Protein AF-A0A314XIY5-F1 (afdb_monomer_lite)

Secondary structure (DSSP, 8-state):
-HHHHHHHHHHHHHHHHHHHHHHHHH-SSHIIIIIHHHHHTHHHHHHHHHHHHHS-HHHHHHHHHHHHHHHHHHHHHIIIIIHHHHHHHH-EE---S-----------PPP--GGGTTT-TTTEE----HHHHHHHHHHHHTTHHHHHHHHHHHS--HHHHHHHHHHHHHHHHHHHHHHHHHHHH-THHHHHHHHHHHHHHHHHHHHHHHHHHSSS-SB-TTS-B-HHHHHHHHHHH-SS-SSEEEHHHHHHHHHHTT--SSHHHHHHHHHHHHHHH-SS-SSEEEHHHHHHHHHHHHHHHHHHHHHHHHTTTTSSS---

Sequence (320 aa):
MVVYEFLLFHGESYLAAGGEQIFQILGPGVFGASAFHVLGALPESLLLLASGFFNSKDIAEEYVYTGVGLLAGTSILLLTILWGTCVIVSSQDFPNKLSSKASTDSNSSPPLSWKRLPASLTGCGITTDGETSSLARIMICSGAPFLIMQLANIFQSSSKERIAILIALCVSVCFLLLYFIYQIFHPWVQKRRLEFVKHGHLVSSILQHVQKHALGRVLTVKGAPNLYAIRRLFEEVDEDGDNYISLSEVKQLLHEIKFISTEDDKDKGTAEVMKQFDLDHDGKITKDEFINGFTKWIDEIKAVHKQNTHRSLENIYEVT

Structure (mmCIF, N/CA/C/O backbone):
data_AF-A0A314XIY5-F1
#
_entry.id   AF-A0A314XIY5-F1
#
loop_
_atom_site.group_PDB
_atom_site.id
_atom_site.type_symbol
_atom_site.label_atom_id
_atom_site.label_alt_id
_atom_site.label_comp_id
_atom_site.label_asym_id
_atom_site.label_entity_id
_atom_site.label_seq_id
_atom_site.pdbx_PDB_ins_code
_atom_site.Cartn_x
_atom_site.Cartn_y
_atom_site.Cartn_z
_atom_site.occupancy
_atom_site.B_iso_or_equiv
_atom_site.auth_seq_id
_atom_site.auth_comp_id
_atom_site.auth_asym_id
_atom_site.auth_atom_id
_atom_site.pdbx_PDB_model_num
ATOM 1 N N . MET A 1 1 ? 28.389 13.109 1.444 1.00 65.06 1 MET A N 1
ATOM 2 C CA . MET A 1 1 ? 27.543 11.933 1.159 1.00 65.06 1 MET A CA 1
ATOM 3 C C . MET A 1 1 ? 26.413 11.804 2.168 1.00 65.06 1 MET A C 1
ATOM 5 O O . MET A 1 1 ? 25.288 12.028 1.761 1.00 65.06 1 MET A O 1
ATOM 9 N N . VAL A 1 2 ? 26.679 11.627 3.468 1.00 82.38 2 VAL A N 1
ATOM 10 C CA . VAL A 1 2 ? 25.625 11.425 4.494 1.00 82.38 2 VAL A CA 1
ATOM 11 C C . VAL A 1 2 ? 24.525 12.502 4.502 1.00 82.38 2 VAL A C 1
ATOM 13 O O . VAL A 1 2 ? 23.346 12.177 4.510 1.00 82.38 2 VAL A O 1
ATOM 16 N N . VAL A 1 3 ? 24.879 13.792 4.422 1.00 85.00 3 VAL A N 1
ATOM 17 C CA . VAL A 1 3 ? 23.881 14.887 4.383 1.00 85.00 3 VAL A CA 1
ATOM 18 C C . VAL A 1 3 ? 23.018 14.838 3.116 1.00 85.00 3 VAL A C 1
ATOM 20 O O . VAL A 1 3 ? 21.829 15.130 3.160 1.00 85.00 3 VAL A O 1
ATOM 23 N N . TYR A 1 4 ? 23.610 14.455 1.986 1.00 78.75 4 TYR A N 1
ATOM 24 C CA . TYR A 1 4 ? 22.906 14.361 0.710 1.00 78.75 4 TYR A CA 1
ATOM 25 C C . TYR A 1 4 ? 21.935 13.173 0.700 1.00 78.75 4 TYR A C 1
ATOM 27 O O . TYR A 1 4 ? 20.775 13.340 0.339 1.00 78.75 4 TYR A O 1
ATOM 35 N N . GLU A 1 5 ? 22.371 12.011 1.192 1.00 78.12 5 GLU A N 1
ATOM 36 C CA . GLU A 1 5 ? 21.512 10.832 1.367 1.00 78.12 5 GLU A CA 1
ATOM 37 C C . GLU A 1 5 ? 20.373 11.099 2.357 1.00 78.12 5 GLU A C 1
ATOM 39 O O . GLU A 1 5 ? 19.230 10.732 2.096 1.00 78.12 5 GLU A O 1
ATOM 44 N N . PHE A 1 6 ? 20.651 11.809 3.454 1.00 83.44 6 PHE A N 1
ATOM 45 C CA . PHE A 1 6 ? 19.633 12.213 4.421 1.00 83.44 6 PHE A CA 1
ATOM 46 C C . PHE A 1 6 ? 18.560 13.117 3.796 1.00 83.44 6 PHE A C 1
ATOM 48 O O . PHE A 1 6 ? 17.366 12.912 4.029 1.00 83.44 6 PHE A O 1
ATOM 55 N N . LEU A 1 7 ? 18.965 14.102 2.987 1.00 84.25 7 LEU A N 1
ATOM 56 C CA . LEU A 1 7 ? 18.038 14.997 2.290 1.00 84.25 7 LEU A CA 1
ATOM 57 C C . LEU A 1 7 ? 17.220 14.261 1.226 1.00 84.25 7 LEU A C 1
ATOM 59 O O . LEU A 1 7 ? 16.017 14.496 1.133 1.00 84.25 7 LEU A O 1
ATOM 63 N N . LEU A 1 8 ? 17.839 13.352 0.466 1.00 79.62 8 LEU A N 1
ATOM 64 C CA . LEU A 1 8 ? 17.129 12.509 -0.500 1.00 79.62 8 LEU A CA 1
ATOM 65 C C . LEU A 1 8 ? 16.102 11.613 0.190 1.00 79.62 8 LEU A C 1
ATOM 67 O O . LEU A 1 8 ? 14.959 11.554 -0.249 1.00 79.62 8 LEU A O 1
ATOM 71 N N . PHE A 1 9 ? 16.469 10.986 1.308 1.00 80.94 9 PHE A N 1
ATOM 72 C CA . PHE A 1 9 ? 15.548 10.164 2.088 1.00 80.94 9 PHE A CA 1
ATOM 73 C C . PHE A 1 9 ? 14.329 10.962 2.575 1.00 80.94 9 PHE A C 1
ATOM 75 O O . PHE A 1 9 ? 13.194 10.495 2.476 1.00 80.94 9 PHE A O 1
ATOM 82 N N . HIS A 1 10 ? 14.541 12.192 3.053 1.00 79.81 10 HIS A N 1
ATOM 83 C CA . HIS A 1 10 ? 13.436 13.073 3.435 1.00 79.81 10 HIS A CA 1
ATOM 84 C C . HIS A 1 10 ? 12.598 13.499 2.228 1.00 79.81 10 HIS A C 1
ATOM 86 O O . HIS A 1 10 ? 11.374 13.520 2.326 1.00 79.81 10 HIS A O 1
ATOM 92 N N . GLY A 1 11 ? 13.232 13.798 1.092 1.00 81.31 11 GLY A N 1
ATOM 93 C CA . GLY A 1 11 ? 12.548 14.121 -0.159 1.00 81.31 11 GLY A CA 1
ATOM 94 C C . GLY A 1 11 ? 11.621 12.997 -0.622 1.00 81.31 11 GLY A C 1
ATOM 95 O O . GLY A 1 11 ? 10.442 13.244 -0.860 1.00 81.31 11 GLY A O 1
ATOM 96 N N . GLU A 1 12 ? 12.122 11.761 -0.655 1.00 77.00 12 GLU A N 1
ATOM 97 C CA . GLU A 1 12 ? 11.345 10.557 -0.977 1.00 77.00 12 GLU A CA 1
ATOM 98 C C . GLU A 1 12 ? 10.193 10.334 0.012 1.00 77.00 12 GLU A C 1
ATOM 100 O O . GLU A 1 12 ? 9.072 10.030 -0.389 1.00 77.00 12 GLU A O 1
ATOM 105 N N . SER A 1 13 ? 10.433 10.542 1.311 1.00 80.75 13 SER A N 1
ATOM 106 C CA . SER A 1 13 ? 9.394 10.437 2.343 1.00 80.75 13 SER A CA 1
ATOM 107 C C . SER A 1 13 ? 8.269 11.461 2.139 1.00 80.75 13 SER A C 1
ATOM 109 O O . SER A 1 13 ? 7.088 11.106 2.160 1.00 80.75 13 SER A O 1
ATOM 111 N N . TYR A 1 14 ? 8.614 12.724 1.863 1.00 82.31 14 TYR A N 1
ATOM 112 C CA . TYR A 1 14 ? 7.629 13.764 1.554 1.00 82.31 14 TYR A CA 1
ATOM 113 C C . TYR A 1 14 ? 6.889 13.494 0.246 1.00 82.31 14 TYR A C 1
ATOM 115 O O . TYR A 1 14 ? 5.686 13.736 0.167 1.00 82.31 14 TYR A O 1
ATOM 123 N N . LEU A 1 15 ? 7.580 12.971 -0.766 1.00 80.44 15 LEU A N 1
ATOM 124 C CA . LEU A 1 15 ? 6.976 12.597 -2.038 1.00 80.44 15 LEU A CA 1
ATOM 125 C C . LEU A 1 15 ? 5.982 11.445 -1.871 1.00 80.44 15 LEU A C 1
ATOM 127 O O . LEU A 1 15 ? 4.887 11.500 -2.428 1.00 80.44 15 LEU A O 1
ATOM 131 N N . ALA A 1 16 ? 6.330 10.438 -1.068 1.00 75.62 16 ALA A N 1
ATOM 132 C CA . ALA A 1 16 ? 5.450 9.324 -0.744 1.00 75.62 16 ALA A CA 1
ATOM 133 C C . ALA A 1 16 ? 4.211 9.795 0.033 1.00 75.62 16 ALA A C 1
ATOM 135 O O . ALA A 1 16 ? 3.088 9.497 -0.373 1.00 75.62 16 ALA A O 1
ATOM 136 N N . ALA A 1 17 ? 4.400 10.588 1.095 1.00 77.25 17 ALA A N 1
ATOM 137 C CA . ALA A 1 17 ? 3.304 11.114 1.909 1.00 77.25 17 ALA A CA 1
ATOM 138 C C . ALA A 1 17 ? 2.389 12.066 1.115 1.00 77.25 17 ALA A C 1
ATOM 140 O O . ALA A 1 17 ? 1.163 11.966 1.184 1.00 77.25 17 ALA A O 1
ATOM 141 N N . GLY A 1 18 ? 2.971 12.966 0.319 1.00 79.75 18 GLY A N 1
ATOM 142 C CA . GLY A 1 18 ? 2.221 13.868 -0.555 1.00 79.75 18 GLY A CA 1
ATOM 143 C C . GLY A 1 18 ? 1.491 13.116 -1.669 1.00 79.75 18 GLY A C 1
ATOM 144 O O . GLY A 1 18 ? 0.332 13.409 -1.955 1.00 79.75 18 GLY A O 1
ATOM 145 N N . GLY A 1 19 ? 2.131 12.101 -2.256 1.00 77.62 19 GLY A N 1
ATOM 146 C CA . GLY A 1 19 ? 1.516 11.217 -3.242 1.00 77.62 19 GLY A CA 1
ATOM 147 C C . GLY A 1 19 ? 0.290 10.496 -2.682 1.00 77.62 19 GLY A C 1
ATOM 148 O O . GLY A 1 19 ? -0.751 10.471 -3.330 1.00 77.62 19 GLY A O 1
ATOM 149 N N . GLU A 1 20 ? 0.374 9.979 -1.457 1.00 74.75 20 GLU A N 1
ATOM 150 C CA . GLU A 1 20 ? -0.752 9.340 -0.771 1.00 74.75 20 GLU A CA 1
ATOM 151 C C . GLU A 1 20 ? -1.921 10.313 -0.543 1.00 74.75 20 GLU A C 1
ATOM 153 O O . GLU A 1 20 ? -3.063 9.989 -0.872 1.00 74.75 20 GLU A O 1
ATOM 158 N N . GLN A 1 21 ? -1.642 11.531 -0.068 1.00 75.38 21 GLN A N 1
ATOM 159 C CA . GLN A 1 21 ? -2.667 12.560 0.142 1.00 75.38 21 GLN A CA 1
ATOM 160 C C . GLN A 1 21 ? -3.351 12.988 -1.161 1.00 75.38 21 GLN A C 1
ATOM 162 O O . GLN A 1 21 ? -4.578 13.065 -1.228 1.00 75.38 21 GLN A O 1
ATOM 167 N N . ILE A 1 22 ? -2.582 13.236 -2.226 1.00 80.19 22 ILE A N 1
ATOM 168 C CA . ILE A 1 22 ? -3.154 13.603 -3.529 1.00 80.19 22 ILE A CA 1
ATOM 169 C C . ILE A 1 22 ? -3.966 12.427 -4.085 1.00 80.19 22 ILE A C 1
ATOM 171 O O . ILE A 1 22 ? -5.036 12.636 -4.655 1.00 80.19 22 ILE A O 1
ATOM 175 N N . PHE A 1 23 ? -3.506 11.188 -3.895 1.00 76.62 23 PHE A N 1
ATOM 176 C CA . PHE A 1 23 ? -4.216 9.999 -4.358 1.00 76.62 23 PHE A CA 1
ATOM 177 C C . PHE A 1 23 ? -5.564 9.808 -3.652 1.00 76.62 23 PHE A C 1
ATOM 179 O O . PHE A 1 23 ? -6.542 9.431 -4.300 1.00 76.62 23 PHE A O 1
ATOM 186 N N . GLN A 1 24 ? -5.652 10.140 -2.360 1.00 71.94 24 GLN A N 1
ATOM 187 C CA . GLN A 1 24 ? -6.922 10.151 -1.628 1.00 71.94 24 GLN A CA 1
ATOM 188 C C . GLN A 1 24 ? -7.927 11.154 -2.205 1.00 71.94 24 GLN A C 1
ATOM 190 O O . GLN A 1 24 ? -9.105 10.824 -2.329 1.00 71.94 24 GLN A O 1
ATOM 195 N N . ILE A 1 25 ? -7.467 12.355 -2.568 1.00 74.25 25 ILE A N 1
ATOM 196 C CA . ILE A 1 25 ? -8.329 13.427 -3.091 1.00 74.25 25 ILE A CA 1
ATOM 197 C C . ILE A 1 25 ? -8.773 13.127 -4.527 1.00 74.25 25 ILE A C 1
ATOM 199 O O . ILE A 1 25 ? -9.929 13.340 -4.884 1.00 74.25 25 ILE A O 1
ATOM 203 N N . LEU A 1 26 ? -7.848 12.653 -5.364 1.00 73.81 26 LEU A N 1
ATOM 204 C CA . LEU A 1 26 ? -8.056 12.538 -6.808 1.00 73.81 26 LEU A CA 1
ATOM 205 C C . LEU A 1 26 ? -8.701 11.204 -7.222 1.00 73.81 26 LEU A C 1
ATOM 207 O O . LEU A 1 26 ? -9.314 11.121 -8.286 1.00 73.81 26 LEU A O 1
ATOM 211 N N . GLY A 1 27 ? -8.592 10.174 -6.379 1.00 68.94 27 GLY A N 1
ATOM 212 C CA . GLY A 1 27 ? -9.222 8.874 -6.587 1.00 68.94 27 GLY A CA 1
ATOM 213 C C . GLY A 1 27 ? -8.616 8.034 -7.727 1.00 68.94 27 GLY A C 1
ATOM 214 O O . GLY A 1 27 ? -7.590 8.390 -8.319 1.00 68.94 27 GLY A O 1
ATOM 215 N N . PRO A 1 28 ? -9.232 6.877 -8.047 1.00 68.06 28 PRO A N 1
ATOM 216 C CA . PRO A 1 28 ? -8.776 5.997 -9.115 1.00 68.06 28 PRO A CA 1
ATOM 217 C C . PRO A 1 28 ? -9.249 6.552 -10.469 1.00 68.06 28 PRO A C 1
ATOM 219 O O . PRO A 1 28 ? -10.442 6.765 -10.679 1.00 68.06 28 PRO A O 1
ATOM 222 N N . GLY A 1 29 ? -8.323 6.789 -11.399 1.00 67.56 29 GLY A N 1
ATOM 223 C CA . GLY A 1 29 ? -8.598 7.461 -12.674 1.00 67.56 29 GLY A CA 1
ATOM 224 C C . GLY A 1 29 ? -7.330 7.684 -13.500 1.00 67.56 29 GLY A C 1
ATOM 225 O O . GLY A 1 29 ? -6.280 7.133 -13.183 1.00 67.56 29 GLY A O 1
ATOM 226 N N . VAL A 1 30 ? -7.395 8.519 -14.544 1.00 64.75 30 VAL A N 1
ATOM 227 C CA . VAL A 1 30 ? -6.257 8.770 -15.463 1.00 64.75 30 VAL A CA 1
ATOM 228 C C . VAL A 1 30 ? -5.008 9.256 -14.711 1.00 64.75 30 VAL A C 1
ATOM 230 O O . VAL A 1 30 ? -3.897 8.793 -14.966 1.00 64.75 30 VAL A O 1
ATOM 233 N N . PHE A 1 31 ? -5.189 10.131 -13.718 1.00 64.75 31 PHE A N 1
ATOM 234 C CA . PHE A 1 31 ? -4.097 10.612 -12.871 1.00 64.75 31 PHE A CA 1
ATOM 235 C C . PHE A 1 31 ? -3.595 9.540 -11.890 1.00 64.75 31 PHE A C 1
ATOM 237 O O . PHE A 1 31 ? -2.387 9.377 -11.736 1.00 64.75 31 PHE A O 1
ATOM 244 N N . GLY A 1 32 ? -4.506 8.752 -11.306 1.00 63.44 32 GLY A N 1
ATOM 245 C CA . GLY A 1 32 ? -4.192 7.560 -10.508 1.00 63.44 32 GLY A CA 1
ATOM 246 C C . GLY A 1 32 ? -3.312 6.549 -11.255 1.00 63.44 32 GLY A C 1
ATOM 247 O O . GLY A 1 32 ? -2.398 5.962 -10.680 1.00 63.44 32 GLY A O 1
ATOM 248 N N . ALA A 1 33 ? -3.589 6.371 -12.550 1.00 62.06 33 ALA A N 1
ATOM 249 C CA . ALA A 1 33 ? -2.958 5.384 -13.418 1.00 62.06 33 ALA A CA 1
ATOM 250 C C . ALA A 1 33 ? -1.557 5.755 -13.876 1.00 62.06 33 ALA A C 1
ATOM 252 O O . ALA A 1 33 ? -0.683 4.896 -13.898 1.00 62.06 33 ALA A O 1
ATOM 253 N N . SER A 1 34 ? -1.331 7.010 -14.249 1.00 65.62 34 SER A N 1
ATOM 254 C CA . SER A 1 34 ? -0.075 7.392 -14.898 1.00 65.62 34 SER A CA 1
ATOM 255 C C . SER A 1 34 ? 0.714 8.412 -14.088 1.00 65.62 34 SER A C 1
ATOM 257 O O . SER A 1 34 ? 1.933 8.294 -13.988 1.00 65.62 34 SER A O 1
ATOM 259 N N . ALA A 1 35 ? 0.046 9.383 -13.459 1.00 71.62 35 ALA A N 1
ATOM 260 C CA . ALA A 1 35 ? 0.739 10.501 -12.827 1.00 71.62 35 ALA A CA 1
ATOM 261 C C . ALA A 1 35 ? 1.522 10.066 -11.583 1.00 71.62 35 ALA A C 1
ATOM 263 O O . ALA A 1 35 ? 2.669 10.464 -11.446 1.00 71.62 35 ALA A O 1
ATOM 264 N N . PHE A 1 36 ? 0.974 9.203 -10.721 1.00 71.88 36 PHE A N 1
ATOM 265 C CA . PHE A 1 36 ? 1.679 8.782 -9.498 1.00 71.88 36 PHE A CA 1
ATOM 266 C C . PHE A 1 36 ? 2.893 7.891 -9.760 1.00 71.88 36 PHE A C 1
ATOM 268 O O . PHE A 1 36 ? 3.893 7.998 -9.054 1.00 71.88 36 PHE A O 1
ATOM 275 N N . HIS A 1 37 ? 2.837 7.044 -10.790 1.00 71.12 37 HIS A N 1
ATOM 276 C CA . HIS A 1 37 ? 3.991 6.241 -11.194 1.00 71.12 37 HIS A CA 1
ATOM 277 C C . HIS A 1 37 ? 5.119 7.114 -11.751 1.00 71.12 37 HIS A C 1
ATOM 279 O O . HIS A 1 37 ? 6.280 6.897 -11.418 1.00 71.12 37 HIS A O 1
ATOM 285 N N . VAL A 1 38 ? 4.776 8.124 -12.555 1.00 75.06 38 VAL A N 1
ATOM 286 C CA . VAL A 1 38 ? 5.750 9.091 -13.078 1.00 75.06 38 VAL A CA 1
ATOM 287 C C . VAL A 1 38 ? 6.286 9.985 -11.963 1.00 75.06 38 VAL A C 1
ATOM 289 O O . VAL A 1 38 ? 7.482 10.242 -11.920 1.00 75.06 38 VAL A O 1
ATOM 292 N N . LEU A 1 39 ? 5.427 10.414 -11.036 1.00 74.06 39 LEU A N 1
ATOM 293 C CA . LEU A 1 39 ? 5.796 11.277 -9.919 1.00 74.06 39 LEU A CA 1
ATOM 294 C C . LEU A 1 39 ? 6.794 10.586 -8.984 1.00 74.06 39 LEU A C 1
ATOM 296 O O . LEU A 1 39 ? 7.764 11.217 -8.586 1.00 74.06 39 LEU A O 1
ATOM 300 N N . GLY A 1 40 ? 6.610 9.291 -8.703 1.00 71.75 40 GLY A N 1
ATOM 301 C CA . GLY A 1 40 ? 7.557 8.503 -7.908 1.00 71.75 40 GLY A CA 1
ATOM 302 C C . GLY A 1 40 ? 8.920 8.298 -8.580 1.00 71.75 40 GLY A C 1
ATOM 303 O O . GLY A 1 40 ? 9.921 8.189 -7.890 1.00 71.75 40 GLY A O 1
ATOM 304 N N . ALA A 1 41 ? 8.984 8.296 -9.915 1.00 75.44 41 ALA A N 1
ATOM 305 C CA . ALA A 1 41 ? 10.242 8.209 -10.671 1.00 75.44 41 ALA A CA 1
ATOM 306 C C . ALA A 1 41 ? 10.834 9.592 -11.025 1.00 75.44 41 ALA A C 1
ATOM 308 O O . ALA A 1 41 ? 11.881 9.700 -11.676 1.00 75.44 41 ALA A O 1
ATOM 309 N N . LEU A 1 42 ? 10.150 10.672 -10.642 1.00 79.00 42 LEU A N 1
ATOM 310 C CA . LEU A 1 42 ? 10.506 12.038 -11.013 1.00 79.00 42 LEU A CA 1
ATOM 311 C C . LEU A 1 42 ? 11.833 12.492 -10.385 1.00 79.00 42 LEU A C 1
ATOM 313 O O . LEU A 1 42 ? 12.639 13.057 -11.121 1.00 79.00 42 LEU A O 1
ATOM 317 N N . PRO A 1 43 ? 12.123 12.240 -9.094 1.00 74.94 43 PRO A N 1
ATOM 318 C CA . PRO A 1 43 ? 13.385 12.672 -8.489 1.00 74.94 43 PRO A CA 1
ATOM 319 C C . PRO A 1 43 ? 14.606 12.058 -9.176 1.00 74.94 43 PRO A C 1
ATOM 321 O O . PRO A 1 43 ? 15.542 12.775 -9.526 1.00 74.94 43 PRO A O 1
ATOM 324 N N . GLU A 1 44 ? 14.563 10.749 -9.440 1.00 74.62 44 GLU A N 1
ATOM 325 C CA . GLU A 1 44 ? 15.640 10.024 -10.121 1.00 74.62 44 GLU A CA 1
ATOM 326 C C . GLU A 1 44 ? 15.837 10.527 -11.559 1.00 74.62 44 GLU A C 1
ATOM 328 O O . GLU A 1 44 ? 16.961 10.810 -11.983 1.00 74.62 44 GLU A O 1
ATOM 333 N N . SER A 1 45 ? 14.742 10.699 -12.308 1.00 78.38 45 SER A N 1
ATOM 334 C CA . SER A 1 45 ? 14.802 11.192 -13.691 1.00 78.38 45 SER A CA 1
ATOM 335 C C . SER A 1 45 ? 15.253 12.653 -13.785 1.00 78.38 45 SER A C 1
ATOM 337 O O . SER A 1 45 ? 16.035 12.994 -14.674 1.00 78.38 45 SER A O 1
ATOM 339 N N . LEU A 1 46 ? 14.833 13.512 -12.851 1.00 78.19 46 LEU A N 1
ATOM 340 C CA . LEU A 1 46 ? 15.267 14.905 -12.768 1.00 78.19 46 LEU A CA 1
ATOM 341 C C . LEU A 1 46 ? 16.751 15.011 -12.409 1.00 78.19 46 LEU A C 1
ATOM 343 O O . LEU A 1 46 ? 17.450 15.838 -12.990 1.00 78.19 46 LEU A O 1
ATOM 347 N N . LEU A 1 47 ? 17.244 14.172 -11.494 1.00 76.12 47 LEU A N 1
ATOM 348 C CA . LEU A 1 47 ? 18.658 14.137 -11.124 1.00 76.12 47 LEU A CA 1
ATOM 349 C C . LEU A 1 47 ? 19.535 13.727 -12.314 1.00 76.12 47 LEU A C 1
ATOM 351 O O . LEU A 1 47 ? 20.555 14.365 -12.580 1.00 76.12 47 LEU A O 1
ATOM 355 N N . LEU A 1 48 ? 19.111 12.707 -13.067 1.00 76.94 48 LEU A N 1
ATOM 356 C CA . LEU A 1 48 ? 19.808 12.260 -14.274 1.00 76.94 48 LEU A CA 1
ATOM 357 C C . LEU A 1 48 ? 19.810 13.356 -15.351 1.00 76.94 48 LEU A C 1
ATOM 359 O O . LEU A 1 48 ? 20.847 13.630 -15.958 1.00 76.94 48 LEU A O 1
ATOM 363 N N . LEU A 1 49 ? 18.675 14.030 -15.549 1.00 80.69 49 LEU A N 1
ATOM 364 C CA . LEU A 1 49 ? 18.539 15.109 -16.527 1.00 80.69 49 LEU A CA 1
ATOM 365 C C . LEU A 1 49 ? 19.369 16.340 -16.135 1.00 80.69 49 LEU A C 1
ATOM 367 O O . LEU A 1 49 ? 20.113 16.864 -16.960 1.00 80.69 49 LEU A O 1
ATOM 371 N N . ALA A 1 50 ? 19.313 16.766 -14.873 1.00 78.31 50 ALA A N 1
ATOM 372 C CA . ALA A 1 50 ? 20.131 17.860 -14.359 1.00 78.31 50 ALA A CA 1
ATOM 373 C C . ALA A 1 50 ? 21.629 17.546 -14.494 1.00 78.31 50 ALA A C 1
ATOM 375 O O . ALA A 1 50 ? 22.395 18.397 -14.939 1.00 78.31 50 ALA A O 1
ATOM 376 N N . SER A 1 51 ? 22.048 16.313 -14.200 1.00 74.75 51 SER A N 1
ATOM 377 C CA . SER A 1 51 ? 23.443 15.914 -14.392 1.00 74.75 51 SER A CA 1
ATOM 378 C C . SER A 1 51 ? 23.866 15.986 -15.864 1.00 74.75 51 SER A C 1
ATOM 380 O O . SER A 1 51 ? 24.933 16.511 -16.168 1.00 74.75 51 SER A O 1
ATOM 382 N N . GLY A 1 52 ? 23.005 15.561 -16.795 1.00 76.56 52 GLY A N 1
ATOM 383 C CA . GLY A 1 52 ? 23.284 15.644 -18.231 1.00 76.56 52 GLY A CA 1
ATOM 384 C C . GLY A 1 52 ? 23.354 17.073 -18.788 1.00 76.56 52 GLY A C 1
ATOM 385 O O . GLY A 1 52 ? 24.135 17.327 -19.701 1.00 76.56 52 GLY A O 1
ATOM 386 N N . PHE A 1 53 ? 22.559 18.008 -18.253 1.00 79.31 53 PHE A N 1
ATOM 387 C CA . PHE A 1 53 ? 22.538 19.405 -18.711 1.00 79.31 53 PHE A CA 1
ATOM 388 C C . PHE A 1 53 ? 23.609 20.290 -18.060 1.00 79.31 53 PHE A C 1
ATOM 390 O O . PHE A 1 53 ? 24.081 21.227 -18.704 1.00 79.31 53 PHE A O 1
ATOM 397 N N . PHE A 1 54 ? 23.971 20.033 -16.799 1.00 76.31 54 PHE A N 1
ATOM 398 C CA . PHE A 1 54 ? 24.840 20.922 -16.018 1.00 76.31 54 PHE A CA 1
ATOM 399 C C . PHE A 1 54 ? 26.284 20.422 -15.849 1.00 76.31 54 PHE A C 1
ATOM 401 O O . PHE A 1 54 ? 27.129 21.215 -15.435 1.00 76.31 54 PHE A O 1
ATOM 408 N N . ASN A 1 55 ? 26.599 19.164 -16.186 1.00 78.81 55 ASN A N 1
ATOM 409 C CA . ASN A 1 55 ? 27.948 18.604 -16.033 1.00 78.81 55 ASN A CA 1
ATOM 410 C C . ASN A 1 55 ? 28.645 18.285 -17.367 1.00 78.81 55 ASN A C 1
ATOM 412 O O . ASN A 1 55 ? 28.042 18.256 -18.438 1.00 78.81 55 ASN A O 1
ATOM 416 N N . SER A 1 56 ? 29.958 18.042 -17.294 1.00 83.50 56 SER A N 1
ATOM 417 C CA . SER A 1 56 ? 30.757 17.566 -18.426 1.00 83.50 56 SER A CA 1
ATOM 418 C C . SER A 1 56 ? 30.379 16.135 -18.825 1.00 83.50 56 SER A C 1
ATOM 420 O O . SER A 1 56 ? 29.817 15.372 -18.037 1.00 83.50 56 SER A O 1
ATOM 422 N N . LYS A 1 57 ? 30.727 15.756 -20.062 1.00 81.94 57 LYS A N 1
ATOM 423 C CA . LYS A 1 57 ? 30.403 14.446 -20.646 1.00 81.94 57 LYS A CA 1
ATOM 424 C C . LYS A 1 57 ? 30.854 13.268 -19.771 1.00 81.94 57 LYS A C 1
ATOM 426 O O . LYS A 1 57 ? 30.091 12.323 -19.612 1.00 81.94 57 LYS A O 1
ATOM 431 N N . ASP A 1 58 ? 32.047 13.360 -19.186 1.00 82.31 58 ASP A N 1
ATOM 432 C CA . ASP A 1 58 ? 32.632 12.286 -18.373 1.00 82.31 58 ASP A CA 1
ATOM 433 C C . ASP A 1 58 ? 31.847 12.070 -17.070 1.00 82.31 58 ASP A C 1
ATOM 435 O O . ASP A 1 58 ? 31.568 10.940 -16.679 1.00 82.31 58 ASP A O 1
ATOM 439 N N . ILE A 1 59 ? 31.412 13.163 -16.435 1.00 78.69 59 ILE A N 1
ATOM 440 C CA . ILE A 1 59 ? 30.602 13.117 -15.215 1.00 78.69 59 ILE A CA 1
ATOM 441 C C . ILE A 1 59 ? 29.205 12.572 -15.543 1.00 78.69 59 ILE A C 1
ATOM 443 O O . ILE A 1 59 ? 28.686 11.715 -14.833 1.00 78.69 59 ILE A O 1
ATOM 447 N N . ALA A 1 60 ? 28.595 13.021 -16.643 1.00 78.50 60 ALA A N 1
ATOM 448 C CA . ALA A 1 60 ? 27.282 12.538 -17.067 1.00 78.50 60 ALA A CA 1
ATOM 449 C C . ALA A 1 60 ? 27.275 11.020 -17.342 1.00 78.50 60 ALA A C 1
ATOM 451 O O . ALA A 1 60 ? 26.311 10.342 -16.989 1.00 78.50 60 ALA A O 1
ATOM 452 N N . GLU A 1 61 ? 28.348 10.473 -17.921 1.00 80.56 61 GLU A N 1
ATOM 453 C CA . GLU A 1 61 ? 28.486 9.035 -18.178 1.00 80.56 61 GLU A CA 1
ATOM 454 C C . GLU A 1 61 ? 28.542 8.214 -16.877 1.00 80.56 61 GLU A C 1
ATOM 456 O O . GLU A 1 61 ? 27.854 7.196 -16.762 1.00 80.56 61 GLU A O 1
ATOM 461 N N . GLU A 1 62 ? 29.263 8.696 -15.859 1.00 83.06 62 GLU A N 1
ATOM 462 C CA . GLU A 1 62 ? 29.331 8.065 -14.533 1.00 83.06 62 GLU A CA 1
ATOM 463 C C . GLU A 1 62 ? 27.963 8.045 -13.824 1.00 83.06 62 GLU A C 1
ATOM 465 O O . GLU A 1 62 ? 27.556 7.019 -13.265 1.00 83.06 62 GLU A O 1
ATOM 470 N N . TYR A 1 63 ? 27.203 9.144 -13.898 1.00 80.31 63 TYR A N 1
ATOM 471 C CA . TYR A 1 63 ? 25.848 9.212 -13.335 1.00 80.31 63 TYR A CA 1
ATOM 472 C C . TYR A 1 63 ? 24.860 8.306 -14.071 1.00 80.31 63 TYR A C 1
ATOM 474 O O . TYR A 1 63 ? 24.034 7.661 -13.425 1.00 80.31 63 TYR A O 1
ATOM 482 N N . VAL A 1 64 ? 24.941 8.223 -15.402 1.00 82.19 64 VAL A N 1
ATOM 483 C CA . VAL A 1 64 ? 24.091 7.315 -16.188 1.00 82.19 64 VAL A CA 1
ATOM 484 C C . VAL A 1 64 ? 24.399 5.861 -15.837 1.00 82.19 64 VAL A C 1
ATOM 486 O O . VAL A 1 64 ? 23.473 5.092 -15.585 1.00 82.19 64 VAL A O 1
ATOM 489 N N . TYR A 1 65 ? 25.679 5.486 -15.759 1.00 83.62 65 TYR A N 1
ATOM 490 C CA . TYR A 1 65 ? 26.080 4.133 -15.372 1.00 83.62 65 TYR A CA 1
ATOM 491 C C . TYR A 1 65 ? 25.580 3.775 -13.966 1.00 83.62 65 TYR A C 1
ATOM 493 O O . TYR A 1 65 ? 24.985 2.715 -13.760 1.00 83.62 65 TYR A O 1
ATOM 501 N N . THR A 1 66 ? 25.749 4.694 -13.013 1.00 83.12 66 THR A N 1
ATOM 502 C CA . THR A 1 66 ? 25.275 4.526 -11.634 1.00 83.12 66 THR A CA 1
ATOM 503 C C . THR A 1 66 ? 23.750 4.419 -11.569 1.00 83.12 66 THR A C 1
ATOM 505 O O . THR A 1 66 ? 23.231 3.531 -10.895 1.00 83.12 66 THR A O 1
ATOM 508 N N . GLY A 1 67 ? 23.019 5.258 -12.310 1.00 79.31 67 GLY A N 1
ATOM 509 C CA . GLY A 1 67 ? 21.556 5.238 -12.356 1.00 79.31 67 GLY A CA 1
ATOM 510 C C . GLY A 1 67 ? 20.995 3.941 -12.942 1.00 79.31 67 GLY A C 1
ATOM 511 O O . GLY A 1 67 ? 20.099 3.333 -12.358 1.00 79.31 67 GLY A O 1
ATOM 512 N N . VAL A 1 68 ? 21.561 3.458 -14.054 1.00 82.75 68 VAL A N 1
ATOM 513 C CA . VAL A 1 68 ? 21.164 2.172 -14.653 1.00 82.75 68 VAL A CA 1
ATOM 514 C C . VAL A 1 68 ? 21.499 1.005 -13.720 1.00 82.75 68 VAL A C 1
ATOM 516 O O . VAL A 1 68 ? 20.679 0.099 -13.554 1.00 82.75 68 VAL A O 1
ATOM 519 N N . GLY A 1 69 ? 22.671 1.034 -13.075 1.00 83.56 69 GLY A N 1
ATOM 520 C CA . GLY A 1 69 ? 23.077 0.030 -12.092 1.00 83.56 69 GLY A CA 1
ATOM 521 C C . GLY A 1 69 ? 22.142 -0.027 -10.881 1.00 83.56 69 GLY A C 1
ATOM 522 O O . GLY A 1 69 ? 21.748 -1.116 -10.463 1.00 83.56 69 GLY A O 1
ATOM 523 N N . LEU A 1 70 ? 21.728 1.131 -10.361 1.00 83.25 70 LEU A N 1
ATOM 524 C CA . LEU A 1 70 ? 20.794 1.234 -9.241 1.00 83.25 70 LEU A CA 1
ATOM 525 C C . LEU A 1 70 ? 19.390 0.753 -9.632 1.00 83.25 70 LEU A C 1
ATOM 527 O O . LEU A 1 70 ? 18.803 -0.046 -8.906 1.00 83.25 70 LEU A O 1
ATOM 531 N N . LEU A 1 71 ? 18.878 1.141 -10.805 1.00 81.38 71 LEU A N 1
ATOM 532 C CA . LEU A 1 71 ? 17.576 0.684 -11.308 1.00 81.38 71 LEU A CA 1
ATOM 533 C C . LEU A 1 71 ? 17.531 -0.843 -11.491 1.00 81.38 71 LEU A C 1
ATOM 535 O O . LEU A 1 71 ? 16.573 -1.509 -11.077 1.00 81.38 71 LEU A O 1
ATOM 539 N N . ALA A 1 72 ? 18.582 -1.411 -12.090 1.00 85.38 72 ALA A N 1
ATOM 540 C CA . ALA A 1 72 ? 18.719 -2.854 -12.254 1.00 85.38 72 ALA A CA 1
ATOM 541 C C . ALA A 1 72 ? 18.838 -3.562 -10.895 1.00 85.38 72 ALA A C 1
ATOM 543 O O . ALA A 1 72 ? 18.142 -4.550 -10.652 1.00 85.38 72 ALA A O 1
ATOM 544 N N . GLY A 1 73 ? 19.660 -3.028 -9.987 1.00 86.50 73 GLY A N 1
ATOM 545 C CA . GLY A 1 73 ? 19.847 -3.554 -8.635 1.00 86.50 73 GLY A CA 1
ATOM 546 C C . GLY A 1 73 ? 18.549 -3.580 -7.828 1.00 86.50 73 GLY A C 1
ATOM 547 O O . GLY A 1 73 ? 18.195 -4.619 -7.269 1.00 86.50 73 GLY A O 1
ATOM 548 N N . THR A 1 74 ? 17.790 -2.483 -7.833 1.00 84.94 74 THR A N 1
ATOM 549 C CA . THR A 1 74 ? 16.485 -2.389 -7.162 1.00 84.94 74 THR A CA 1
ATOM 550 C C . THR A 1 74 ? 15.493 -3.395 -7.740 1.00 84.94 74 THR A C 1
ATOM 552 O O . THR A 1 74 ? 14.828 -4.101 -6.985 1.00 84.94 74 THR A O 1
ATOM 555 N N . SER A 1 75 ? 15.432 -3.540 -9.066 1.00 84.69 75 SER A N 1
ATOM 556 C CA . SER A 1 75 ? 14.544 -4.516 -9.716 1.00 84.69 75 SER A CA 1
ATOM 557 C C . SER A 1 75 ? 14.877 -5.956 -9.311 1.00 84.69 75 SER A C 1
ATOM 559 O O . SER A 1 75 ? 13.981 -6.736 -8.982 1.00 84.69 75 SER A O 1
ATOM 561 N N . ILE A 1 76 ? 16.168 -6.300 -9.268 1.00 88.50 76 ILE A N 1
ATOM 562 C CA . ILE A 1 76 ? 16.640 -7.618 -8.825 1.00 88.50 76 ILE A CA 1
ATOM 563 C C . ILE A 1 76 ? 16.304 -7.837 -7.346 1.00 88.50 76 ILE A C 1
ATOM 565 O O . ILE A 1 76 ? 15.803 -8.904 -6.991 1.00 88.50 76 ILE A O 1
ATOM 569 N N . LEU A 1 77 ? 16.523 -6.843 -6.481 1.00 90.19 77 LEU A N 1
ATOM 570 C CA . LEU A 1 77 ? 16.224 -6.927 -5.048 1.00 90.19 77 LEU A CA 1
ATOM 571 C C . LEU A 1 77 ? 14.725 -7.119 -4.790 1.00 90.19 77 LEU A C 1
ATOM 573 O O . LEU A 1 77 ? 14.344 -7.960 -3.972 1.00 90.19 77 LEU A O 1
ATOM 577 N N . LEU A 1 78 ? 13.873 -6.384 -5.508 1.00 87.25 78 LEU A N 1
ATOM 578 C CA . LEU A 1 78 ? 12.421 -6.519 -5.416 1.00 87.25 78 LEU A CA 1
ATOM 579 C C . LEU A 1 78 ? 11.959 -7.912 -5.867 1.00 87.25 78 LEU A C 1
ATOM 581 O O . LEU A 1 78 ? 11.130 -8.523 -5.195 1.00 87.25 78 LEU A O 1
ATOM 585 N N . LEU A 1 79 ? 12.516 -8.439 -6.962 1.00 85.00 79 LEU A N 1
ATOM 586 C CA . LEU A 1 79 ? 12.118 -9.737 -7.514 1.00 85.00 79 LEU A CA 1
ATOM 587 C C . LEU A 1 79 ? 12.658 -10.936 -6.718 1.00 85.00 79 LEU A C 1
ATOM 589 O O . LEU A 1 79 ? 12.046 -11.999 -6.714 1.00 85.00 79 LEU A O 1
ATOM 593 N N . THR A 1 80 ? 13.804 -10.787 -6.054 1.00 88.31 80 THR A N 1
ATOM 594 C CA . THR A 1 80 ? 14.452 -11.884 -5.319 1.00 88.31 80 THR A CA 1
ATOM 595 C C . THR A 1 80 ? 14.129 -11.837 -3.832 1.00 88.31 80 THR A C 1
ATOM 597 O O . THR A 1 80 ? 13.480 -12.743 -3.313 1.00 88.31 80 THR A O 1
ATOM 600 N N . ILE A 1 81 ? 14.548 -10.776 -3.138 1.00 88.25 81 ILE A N 1
ATOM 601 C CA . ILE A 1 81 ? 14.446 -10.669 -1.682 1.00 88.25 81 ILE A CA 1
ATOM 602 C C . ILE A 1 81 ? 13.022 -10.304 -1.277 1.00 88.25 81 ILE A C 1
ATOM 604 O O . ILE A 1 81 ? 12.417 -11.013 -0.473 1.00 88.25 81 ILE A O 1
ATOM 608 N N . LEU A 1 82 ? 12.460 -9.221 -1.822 1.00 86.81 82 LEU A N 1
ATOM 609 C CA . LEU A 1 82 ? 11.138 -8.764 -1.384 1.00 86.81 82 LEU A CA 1
ATOM 610 C C . LEU A 1 82 ? 10.055 -9.769 -1.792 1.00 86.81 82 LEU A C 1
ATOM 612 O O . LEU A 1 82 ? 9.323 -10.267 -0.944 1.00 86.81 82 LEU A O 1
ATOM 616 N N . TRP A 1 83 ? 10.001 -10.139 -3.070 1.00 85.31 83 TRP A N 1
ATOM 617 C CA . TRP A 1 83 ? 9.050 -11.143 -3.536 1.00 85.31 83 TRP A CA 1
ATOM 618 C C . TRP A 1 83 ? 9.273 -12.506 -2.863 1.00 85.31 83 TRP A C 1
ATOM 620 O O . TRP A 1 83 ? 8.310 -13.124 -2.413 1.00 85.31 83 TRP A O 1
ATOM 630 N N . GLY A 1 84 ? 10.525 -12.949 -2.697 1.00 84.12 84 GLY A N 1
ATOM 631 C CA . GLY A 1 84 ? 10.839 -14.211 -2.022 1.00 84.12 84 GLY A CA 1
ATOM 632 C C . GLY A 1 84 ? 10.400 -14.238 -0.554 1.00 84.12 84 GLY A C 1
ATOM 633 O O . GLY A 1 84 ? 9.810 -15.217 -0.103 1.00 84.12 84 GLY A O 1
ATOM 634 N N . THR A 1 85 ? 10.610 -13.148 0.190 1.00 82.62 85 THR A N 1
ATOM 635 C CA . THR A 1 85 ? 10.125 -13.026 1.577 1.00 82.62 85 THR A CA 1
ATOM 636 C C . THR A 1 85 ? 8.600 -12.994 1.644 1.00 82.62 85 THR A C 1
ATOM 638 O O . THR A 1 85 ? 8.031 -13.693 2.482 1.00 82.62 85 THR A O 1
ATOM 641 N N . CYS A 1 86 ? 7.925 -12.287 0.730 1.00 81.69 86 CYS A N 1
ATOM 642 C CA . CYS A 1 86 ? 6.466 -12.329 0.613 1.00 81.69 86 CYS A CA 1
ATOM 643 C C . CYS A 1 86 ? 5.952 -13.750 0.357 1.00 81.69 86 CYS A C 1
ATOM 645 O O . CYS A 1 86 ? 4.994 -14.168 0.998 1.00 81.69 86 CYS A O 1
ATOM 647 N N . VAL A 1 87 ? 6.600 -14.515 -0.525 1.00 80.75 87 VAL A N 1
ATOM 648 C CA . VAL A 1 87 ? 6.230 -15.909 -0.822 1.00 80.75 87 VAL A CA 1
ATOM 649 C C . VAL A 1 87 ? 6.398 -16.808 0.404 1.00 80.75 87 VAL A C 1
ATOM 651 O O . VAL A 1 87 ? 5.509 -17.599 0.711 1.00 80.75 87 VAL A O 1
ATOM 654 N N . ILE A 1 88 ? 7.502 -16.665 1.141 1.00 77.69 88 ILE A N 1
ATOM 655 C CA . ILE A 1 88 ? 7.759 -17.459 2.351 1.00 77.69 88 ILE A CA 1
ATOM 656 C C . ILE A 1 88 ? 6.722 -17.139 3.438 1.00 77.69 88 ILE A C 1
ATOM 658 O O . ILE A 1 88 ? 6.129 -18.055 4.006 1.00 77.69 88 ILE A O 1
ATOM 662 N N . VAL A 1 89 ? 6.470 -15.852 3.702 1.00 75.62 89 VAL A N 1
ATOM 663 C CA . VAL A 1 89 ? 5.520 -15.402 4.737 1.00 75.62 89 VAL A CA 1
ATOM 664 C C . VAL A 1 89 ? 4.072 -15.715 4.355 1.00 75.62 89 VAL A C 1
ATOM 666 O O . VAL A 1 89 ? 3.269 -16.032 5.227 1.00 75.62 89 VAL A O 1
ATOM 669 N N . SER A 1 90 ? 3.735 -15.654 3.065 1.00 71.06 90 SER A N 1
ATOM 670 C CA . SER A 1 90 ? 2.377 -15.891 2.565 1.00 71.06 90 SER A CA 1
ATOM 671 C C . SER A 1 90 ? 2.061 -17.367 2.306 1.00 71.06 90 SER A C 1
ATOM 673 O O . SER A 1 90 ? 0.931 -17.678 1.921 1.00 71.06 90 SER A O 1
ATOM 675 N N . SER A 1 91 ? 3.029 -18.273 2.460 1.00 71.69 91 SER A N 1
ATOM 676 C CA . SER A 1 91 ? 2.800 -19.701 2.246 1.00 71.69 91 SER A CA 1
ATOM 677 C C . SER A 1 91 ? 1.814 -20.252 3.282 1.00 71.69 91 SER A C 1
ATOM 679 O O . SER A 1 91 ? 1.991 -20.080 4.487 1.00 71.69 91 SER A O 1
ATOM 681 N N . GLN A 1 92 ? 0.745 -20.893 2.805 1.00 69.12 92 GLN A N 1
ATOM 682 C CA . GLN A 1 92 ? -0.237 -21.567 3.653 1.00 69.12 92 GLN A CA 1
ATOM 683 C C . GLN A 1 92 ? -0.122 -23.081 3.463 1.00 69.12 92 GLN A C 1
ATOM 685 O O . GLN A 1 92 ? 0.086 -23.566 2.345 1.00 69.12 92 GLN A O 1
ATOM 690 N N . ASP A 1 93 ? -0.251 -23.825 4.562 1.00 68.19 93 ASP A N 1
ATOM 691 C CA . ASP A 1 93 ? -0.282 -25.287 4.550 1.00 68.19 93 ASP A CA 1
ATOM 692 C C . ASP A 1 93 ? -1.656 -25.737 4.026 1.00 68.19 93 ASP A C 1
ATOM 694 O O . ASP A 1 93 ? -2.680 -25.463 4.657 1.00 68.19 93 ASP A O 1
ATOM 698 N N . PHE A 1 94 ? -1.713 -26.422 2.878 1.00 60.91 94 PHE A N 1
ATOM 699 C CA . PHE A 1 94 ? -2.978 -27.000 2.425 1.00 60.91 94 PHE A CA 1
ATOM 700 C C . PHE A 1 94 ? -3.280 -28.254 3.255 1.00 60.91 94 PHE A C 1
ATOM 702 O O . PHE A 1 94 ? -2.476 -29.192 3.249 1.00 60.91 94 PHE A O 1
ATOM 709 N N . PRO A 1 95 ? -4.427 -28.332 3.956 1.00 55.16 95 PRO A N 1
ATOM 710 C CA . PRO A 1 95 ? -4.795 -29.554 4.646 1.00 55.16 95 PRO A CA 1
ATOM 711 C C . PRO A 1 95 ? -5.019 -30.650 3.605 1.00 55.16 95 PRO A C 1
ATOM 713 O O . PRO A 1 95 ? -5.939 -30.587 2.785 1.00 55.16 95 PRO A O 1
ATOM 716 N N . ASN A 1 96 ? -4.156 -31.666 3.638 1.00 45.84 96 ASN A N 1
ATOM 717 C CA . ASN A 1 96 ? -4.340 -32.882 2.864 1.00 45.84 96 ASN A CA 1
ATOM 718 C C . ASN A 1 96 ? -5.741 -33.428 3.166 1.00 45.84 96 ASN A C 1
ATOM 720 O O . ASN A 1 96 ? -6.087 -33.673 4.324 1.00 45.84 96 ASN A O 1
ATOM 724 N N . LYS A 1 97 ? -6.553 -33.614 2.121 1.00 44.09 97 LYS A N 1
ATOM 725 C CA . LYS A 1 97 ? -7.904 -34.194 2.169 1.00 44.09 97 LYS A CA 1
ATOM 726 C C . LYS A 1 97 ? -7.842 -35.693 2.522 1.00 44.09 97 LYS A C 1
ATOM 728 O O . LYS A 1 97 ? -8.285 -36.536 1.756 1.00 44.09 97 LYS A O 1
ATOM 733 N N . LEU A 1 98 ? -7.257 -36.046 3.667 1.00 46.09 98 LEU A N 1
ATOM 734 C CA . LEU A 1 98 ? -7.341 -37.378 4.264 1.00 46.09 98 LEU A CA 1
ATOM 735 C C . LEU A 1 98 ? -6.991 -37.362 5.762 1.00 46.09 98 LEU A C 1
ATOM 737 O O . LEU A 1 98 ? -6.083 -38.050 6.216 1.00 46.09 98 LEU A O 1
ATOM 741 N N . SER A 1 99 ? -7.717 -36.579 6.553 1.00 35.56 99 SER A N 1
ATOM 742 C CA . SER A 1 99 ? -8.100 -36.983 7.913 1.00 35.56 99 SER A CA 1
ATOM 743 C C . SER A 1 99 ? -9.135 -36.017 8.460 1.00 35.56 99 SER A C 1
ATOM 745 O O . SER A 1 99 ? -8.835 -34.924 8.926 1.00 35.56 99 SER A O 1
ATOM 747 N N . SER A 1 100 ? -10.386 -36.453 8.411 1.00 40.12 100 SER A N 1
ATOM 748 C CA . SER A 1 100 ? -11.427 -35.962 9.296 1.00 40.12 100 SER A CA 1
ATOM 749 C C . SER A 1 100 ? -11.077 -36.346 10.738 1.00 40.12 100 SER A C 1
ATOM 751 O O . SER A 1 100 ? -11.199 -37.519 11.096 1.00 40.12 100 SER A O 1
ATOM 753 N N . LYS A 1 101 ? -10.673 -35.378 11.562 1.00 36.91 101 LYS A N 1
ATOM 754 C CA . LYS A 1 101 ? -11.098 -35.255 12.966 1.00 36.91 101 LYS A CA 1
ATOM 755 C C . LYS A 1 101 ? -10.605 -33.936 13.556 1.00 36.91 101 LYS A C 1
ATOM 757 O O . LYS A 1 101 ? -9.513 -33.471 13.263 1.00 36.91 101 LYS A O 1
ATOM 762 N N . ALA A 1 102 ? -11.504 -33.342 14.323 1.00 36.44 102 ALA A N 1
ATOM 763 C CA . ALA A 1 102 ? -11.504 -31.975 14.797 1.00 36.44 102 ALA A CA 1
ATOM 764 C C . ALA A 1 102 ? -10.411 -31.647 15.822 1.00 36.44 102 ALA A C 1
ATOM 766 O O . ALA A 1 102 ? -10.103 -32.469 16.681 1.00 36.44 102 ALA A O 1
ATOM 767 N N . SER A 1 103 ? -9.981 -30.387 15.805 1.00 30.75 103 SER A N 1
ATOM 768 C CA . SER A 1 103 ? -9.821 -29.565 17.007 1.00 30.75 103 SER A CA 1
ATOM 769 C C . SER A 1 103 ? -9.816 -28.092 16.600 1.00 30.75 103 SER A C 1
ATOM 771 O O . SER A 1 103 ? -8.915 -27.621 15.910 1.00 30.75 103 SER A O 1
ATOM 773 N N . THR A 1 104 ? -10.881 -27.406 17.004 1.00 38.81 104 THR A N 1
ATOM 774 C CA . THR A 1 104 ? -10.998 -25.954 17.104 1.00 38.81 104 THR A CA 1
ATOM 775 C C . THR A 1 104 ? -9.891 -25.438 18.017 1.00 38.81 104 THR A C 1
ATOM 777 O O . THR A 1 104 ? -9.926 -25.726 19.203 1.00 38.81 104 THR A O 1
ATOM 780 N N . ASP A 1 105 ? -8.928 -24.712 17.458 1.00 28.08 105 ASP A N 1
ATOM 781 C CA . ASP A 1 105 ? -8.041 -23.794 18.182 1.00 28.08 105 ASP A CA 1
ATOM 782 C C . ASP A 1 105 ? -7.587 -22.715 17.189 1.00 28.08 105 ASP A C 1
ATOM 784 O O . ASP A 1 105 ? -6.490 -22.721 16.632 1.00 28.08 105 ASP A O 1
ATOM 788 N N . SER A 1 106 ? -8.496 -21.786 16.903 1.00 35.31 106 SER A N 1
ATOM 789 C CA . SER A 1 106 ? -8.209 -20.558 16.168 1.00 35.31 106 SER A CA 1
ATOM 790 C C . SER A 1 106 ? -7.586 -19.544 17.124 1.00 35.31 106 SER A C 1
ATOM 792 O O . SER A 1 106 ? -8.259 -18.617 17.553 1.00 35.31 106 SER A O 1
ATOM 794 N N . ASN A 1 107 ? -6.332 -19.761 17.520 1.00 37.53 107 ASN A N 1
ATOM 795 C CA . ASN A 1 107 ? -5.488 -18.747 18.157 1.00 37.53 107 ASN A CA 1
ATOM 796 C C . ASN A 1 107 ? -4.024 -19.196 18.138 1.00 37.53 107 ASN A C 1
ATOM 798 O O . ASN A 1 107 ? -3.489 -19.716 19.112 1.00 37.53 107 ASN A O 1
ATOM 802 N N . SER A 1 108 ? -3.367 -19.018 16.997 1.00 33.44 108 SER A N 1
ATOM 803 C CA . SER A 1 108 ? -1.948 -18.652 16.921 1.00 33.44 108 SER A CA 1
ATOM 804 C C . SER A 1 108 ? -1.532 -18.566 15.458 1.00 33.44 108 SER A C 1
ATOM 806 O O . SER A 1 108 ? -1.532 -19.554 14.729 1.00 33.44 108 SER A O 1
ATOM 808 N N . SER A 1 109 ? -1.124 -17.379 15.021 1.00 39.38 109 SER A N 1
ATOM 809 C CA . SER A 1 109 ? -0.188 -17.265 13.905 1.00 39.38 109 SER A CA 1
ATOM 810 C C . SER A 1 109 ? 1.034 -18.121 14.263 1.00 39.38 109 SER A C 1
ATOM 812 O O . SER A 1 109 ? 1.657 -17.840 15.294 1.00 39.38 109 SER A O 1
ATOM 814 N N . PRO A 1 110 ? 1.396 -19.179 13.513 1.00 46.53 110 PRO A N 1
ATOM 815 C CA . PRO A 1 110 ? 2.564 -19.947 13.887 1.00 46.53 110 PRO A CA 1
ATOM 816 C C . PRO A 1 110 ? 3.794 -19.068 13.622 1.00 46.53 110 PRO A C 1
ATOM 818 O O . PRO A 1 110 ? 3.900 -18.453 12.556 1.00 46.53 110 PRO A O 1
ATOM 821 N N . PRO A 1 111 ? 4.718 -18.955 14.588 1.00 42.31 111 PRO A N 1
ATOM 822 C CA . PRO A 1 111 ? 5.895 -18.116 14.448 1.00 42.31 111 PRO A CA 1
ATOM 823 C C . PRO A 1 111 ? 6.735 -18.600 13.268 1.00 42.31 111 PRO A C 1
ATOM 825 O O . PRO A 1 111 ? 6.803 -19.80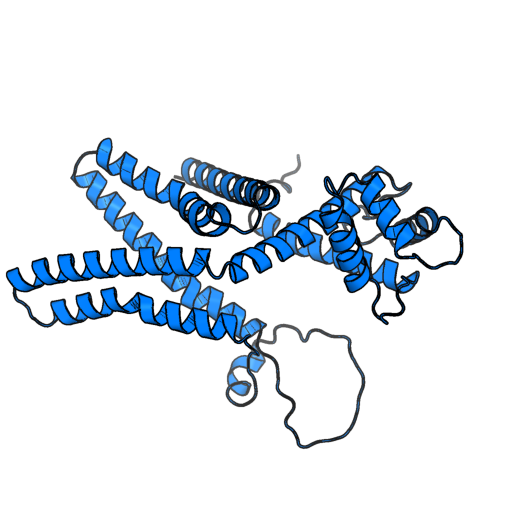2 12.997 1.00 42.31 111 PRO A O 1
ATOM 828 N N . LEU A 1 112 ? 7.385 -17.644 12.599 1.00 48.16 112 LEU A N 1
ATOM 829 C CA . LEU A 1 112 ? 8.330 -17.805 11.494 1.00 48.16 112 LEU A CA 1
ATOM 830 C C . LEU A 1 112 ? 9.418 -18.839 11.849 1.00 48.16 112 LEU A C 1
ATOM 832 O O . LEU A 1 112 ? 10.513 -18.507 12.298 1.00 48.16 112 LEU A O 1
ATOM 836 N N . SER A 1 113 ? 9.106 -20.122 11.693 1.00 43.78 113 SER A N 1
ATOM 837 C CA . SER A 1 113 ? 10.003 -21.222 12.016 1.00 43.78 113 SER A CA 1
ATOM 838 C C . SER A 1 113 ? 10.842 -21.521 10.787 1.00 43.78 113 SER A C 1
ATOM 840 O O . SER A 1 113 ? 10.421 -22.232 9.875 1.00 43.78 113 SER A O 1
ATOM 842 N N . TRP A 1 114 ? 12.073 -21.010 10.785 1.00 50.91 114 TRP A N 1
ATOM 843 C CA . TRP A 1 114 ? 13.086 -21.262 9.752 1.00 50.91 114 TRP A CA 1
ATOM 844 C C . TRP A 1 114 ? 13.417 -22.761 9.580 1.00 50.91 114 TRP A C 1
ATOM 846 O O . TRP A 1 114 ? 14.097 -23.146 8.636 1.00 50.91 114 TRP A O 1
ATOM 856 N N . LYS A 1 115 ? 12.891 -23.636 10.451 1.00 49.00 115 LYS A N 1
ATOM 857 C CA . LYS A 1 115 ? 12.974 -25.098 10.327 1.00 49.00 115 LYS A CA 1
ATOM 858 C C . LYS A 1 115 ? 11.974 -25.700 9.324 1.00 49.00 115 LYS A C 1
ATOM 860 O O . LYS A 1 115 ? 12.100 -26.880 9.015 1.00 49.00 115 LYS A O 1
ATOM 865 N N . ARG A 1 116 ? 11.001 -24.934 8.806 1.00 50.75 116 ARG A N 1
ATOM 866 C CA . ARG A 1 116 ? 10.014 -25.406 7.807 1.00 50.75 116 ARG A CA 1
ATOM 867 C C . ARG A 1 116 ? 10.499 -25.342 6.350 1.00 50.75 116 ARG A C 1
ATOM 869 O O . ARG A 1 116 ? 9.894 -25.980 5.495 1.00 50.75 116 ARG A O 1
ATOM 876 N N . LEU A 1 117 ? 11.599 -24.637 6.069 1.00 55.28 117 LEU A N 1
ATOM 877 C CA . LEU A 1 117 ? 12.092 -24.385 4.704 1.00 55.28 117 LEU A CA 1
ATOM 878 C C . LEU A 1 117 ? 12.359 -25.655 3.860 1.00 55.28 117 LEU A C 1
ATOM 880 O O . LEU A 1 117 ? 11.946 -25.666 2.704 1.00 55.28 117 LEU A O 1
ATOM 884 N N . PRO A 1 118 ? 12.973 -26.742 4.378 1.00 52.69 118 PRO A N 1
ATOM 885 C CA . PRO A 1 118 ? 13.234 -27.926 3.552 1.00 52.69 118 PRO A CA 1
ATOM 886 C C . PRO A 1 118 ? 12.073 -28.940 3.492 1.00 52.69 118 PRO A C 1
ATOM 888 O O . PRO A 1 118 ? 12.079 -29.798 2.615 1.00 52.69 118 PRO A O 1
ATOM 891 N N . ALA A 1 119 ? 11.070 -28.859 4.379 1.00 49.94 119 ALA A N 1
ATOM 892 C CA . ALA A 1 119 ? 9.954 -29.822 4.449 1.00 49.94 119 ALA A CA 1
ATOM 893 C C . ALA A 1 119 ? 8.664 -29.352 3.736 1.00 49.94 119 ALA A C 1
ATOM 895 O O . ALA A 1 119 ? 7.722 -30.123 3.583 1.00 49.94 119 ALA A O 1
ATOM 896 N N . SER A 1 120 ? 8.624 -28.091 3.294 1.00 51.25 120 SER A N 1
ATOM 897 C CA . SER A 1 120 ? 7.441 -27.391 2.760 1.00 51.25 120 SER A CA 1
ATOM 898 C C . SER A 1 120 ? 7.256 -27.515 1.231 1.00 51.25 120 SER A C 1
ATOM 900 O O . SER A 1 120 ? 6.191 -27.201 0.700 1.00 51.25 120 SER A O 1
ATOM 902 N N . LEU A 1 121 ? 8.250 -28.053 0.512 1.00 53.22 121 LEU A N 1
ATOM 903 C CA . LEU A 1 121 ? 8.317 -28.035 -0.960 1.00 53.22 121 LEU A CA 1
ATOM 904 C C . LEU A 1 121 ? 7.204 -28.808 -1.697 1.00 53.22 121 LEU A C 1
ATOM 906 O O . LEU A 1 121 ? 7.094 -28.671 -2.910 1.00 53.22 121 LEU A O 1
ATOM 910 N N . THR A 1 122 ? 6.394 -29.631 -1.019 1.00 56.56 122 THR A N 1
ATOM 911 C CA . THR A 1 122 ? 5.367 -30.472 -1.683 1.00 56.56 122 THR A CA 1
ATOM 912 C C . THR A 1 122 ? 3.948 -30.319 -1.112 1.00 56.56 122 THR A C 1
ATOM 914 O O . THR A 1 122 ? 3.063 -31.079 -1.491 1.00 56.56 122 THR A O 1
ATOM 917 N N . GLY A 1 123 ? 3.701 -29.353 -0.215 1.00 56.78 123 GLY A N 1
ATOM 918 C CA . GLY A 1 123 ? 2.395 -29.213 0.459 1.00 56.78 123 GLY A CA 1
ATOM 919 C C . GLY A 1 123 ? 1.941 -27.788 0.790 1.00 56.78 123 GLY A C 1
ATOM 920 O O . GLY A 1 123 ? 0.795 -27.599 1.199 1.00 56.78 123 GLY A O 1
ATOM 921 N N . CYS A 1 124 ? 2.800 -26.786 0.595 1.00 61.38 124 CYS A N 1
ATOM 922 C CA . CYS A 1 124 ? 2.440 -25.382 0.770 1.00 61.38 124 CYS A CA 1
ATOM 923 C C . CYS A 1 124 ? 2.153 -24.729 -0.580 1.00 61.38 124 CYS A C 1
ATOM 925 O O . CYS A 1 124 ? 2.819 -25.012 -1.577 1.00 61.38 124 CYS A O 1
ATOM 927 N N . GLY A 1 125 ? 1.210 -23.794 -0.607 1.00 69.25 125 GLY A N 1
ATOM 928 C CA . GLY A 1 125 ? 1.072 -22.901 -1.748 1.00 69.25 125 GLY A CA 1
ATOM 929 C C . GLY A 1 125 ? 0.404 -21.592 -1.374 1.00 69.25 125 GLY A C 1
ATOM 930 O O . GLY A 1 125 ? 0.070 -21.342 -0.217 1.00 69.25 125 GLY A O 1
ATOM 931 N N . ILE A 1 126 ? 0.282 -20.728 -2.373 1.00 71.62 126 ILE A N 1
ATOM 932 C CA . ILE A 1 126 ? -0.227 -19.372 -2.212 1.00 71.62 126 ILE A CA 1
ATOM 933 C C . ILE A 1 126 ? -1.478 -19.261 -3.065 1.00 71.62 126 ILE A C 1
ATOM 935 O O . ILE A 1 126 ? -1.448 -19.501 -4.274 1.00 71.62 126 ILE A O 1
ATOM 939 N N . THR A 1 127 ? -2.588 -18.894 -2.436 1.00 75.06 127 THR A N 1
ATOM 940 C CA . THR A 1 127 ? -3.801 -18.526 -3.157 1.00 75.06 127 THR A CA 1
ATOM 941 C C . THR A 1 127 ? -3.576 -17.153 -3.776 1.00 75.06 127 THR A C 1
ATOM 943 O O . THR A 1 127 ? -3.505 -16.153 -3.065 1.00 75.06 127 THR A O 1
ATOM 946 N N . THR A 1 128 ? -3.421 -17.108 -5.095 1.00 75.12 128 THR A N 1
ATOM 947 C CA . THR A 1 128 ? -3.352 -15.849 -5.843 1.00 75.12 128 THR A CA 1
ATOM 948 C C . THR A 1 128 ? -4.703 -15.570 -6.477 1.00 75.12 128 THR A C 1
ATOM 950 O O . THR A 1 128 ? -5.401 -16.484 -6.918 1.00 75.12 128 THR A O 1
ATOM 953 N N . ASP A 1 129 ? -5.098 -14.305 -6.501 1.00 81.81 129 ASP A N 1
ATOM 954 C CA . ASP A 1 129 ? -6.270 -13.875 -7.247 1.00 81.81 129 ASP A CA 1
ATOM 955 C C . ASP A 1 129 ? -5.993 -13.892 -8.763 1.0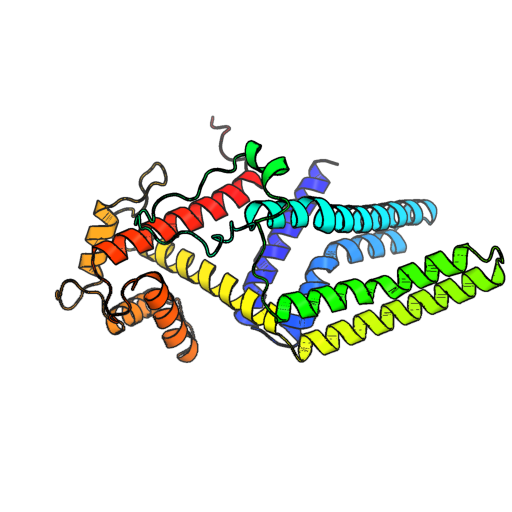0 81.81 129 ASP A C 1
ATOM 957 O O . ASP A 1 129 ? -4.852 -13.754 -9.220 1.00 81.81 129 ASP A O 1
ATOM 961 N N . GLY A 1 130 ? -7.049 -14.077 -9.561 1.00 80.19 130 GLY A N 1
ATOM 962 C CA . GLY A 1 130 ? -6.933 -14.179 -11.022 1.00 80.19 130 GLY A CA 1
ATOM 963 C C . GLY A 1 130 ? -6.373 -12.916 -11.688 1.00 80.19 130 GLY A C 1
ATOM 964 O O . GLY A 1 130 ? -5.680 -13.006 -12.706 1.00 80.19 130 GLY A O 1
ATOM 965 N N . GLU A 1 131 ? -6.605 -11.751 -11.083 1.00 81.69 131 GLU A N 1
ATOM 966 C CA . GLU A 1 131 ? -6.098 -10.461 -11.558 1.00 81.69 131 GLU A CA 1
ATOM 967 C C . GLU A 1 131 ? -4.578 -10.356 -11.352 1.00 81.69 131 GLU A C 1
ATOM 969 O O . GLU A 1 131 ? -3.843 -10.053 -12.296 1.00 81.69 131 GLU A O 1
ATOM 974 N N . THR A 1 132 ? -4.075 -10.718 -10.165 1.00 81.88 132 THR A N 1
ATOM 975 C CA . THR A 1 132 ? -2.632 -10.803 -9.877 1.00 81.88 132 THR A CA 1
ATOM 976 C C . THR A 1 132 ? -1.927 -11.780 -10.820 1.00 81.88 132 THR A C 1
ATOM 978 O O . THR A 1 132 ? -0.845 -11.479 -11.329 1.00 81.88 132 THR A O 1
ATOM 981 N N . SER A 1 133 ? -2.543 -12.929 -11.120 1.00 81.06 133 SER A N 1
ATOM 982 C CA . SER A 1 133 ? -1.984 -13.892 -12.080 1.00 81.06 133 SER A CA 1
ATOM 983 C C . SER A 1 133 ? -1.876 -13.308 -13.494 1.00 81.06 133 SER A C 1
ATOM 985 O O . SER A 1 133 ? -0.866 -13.495 -14.178 1.00 81.06 133 SER A O 1
ATOM 987 N N . SER A 1 134 ? -2.889 -12.557 -13.928 1.00 82.94 134 SER A N 1
ATOM 988 C CA . SER A 1 134 ? -2.889 -11.892 -15.234 1.00 82.94 134 SER A CA 1
ATOM 989 C C . SER A 1 134 ? -1.809 -10.809 -15.314 1.00 82.94 134 SER A C 1
ATOM 991 O O . SER A 1 134 ? -1.076 -10.743 -16.302 1.00 82.94 134 SER A O 1
ATOM 993 N N . LEU A 1 135 ? -1.624 -10.028 -14.246 1.00 82.88 135 LEU A N 1
ATOM 994 C CA . LEU A 1 135 ? -0.572 -9.014 -14.167 1.00 82.88 135 LEU A CA 1
ATOM 995 C C . LEU A 1 135 ? 0.836 -9.627 -14.190 1.00 82.88 135 LEU A C 1
ATOM 997 O O . LEU A 1 135 ? 1.720 -9.107 -14.872 1.00 82.88 135 LEU A O 1
ATOM 1001 N N . ALA A 1 136 ? 1.041 -10.764 -13.520 1.00 83.88 136 ALA A N 1
ATOM 1002 C CA . A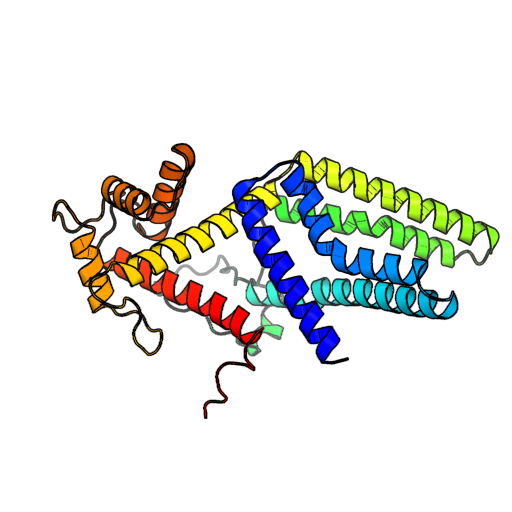LA A 1 136 ? 2.314 -11.481 -13.559 1.00 83.88 136 ALA A CA 1
ATOM 1003 C C . ALA A 1 136 ? 2.688 -11.915 -14.989 1.00 83.88 136 ALA A C 1
ATOM 1005 O O . ALA A 1 136 ? 3.848 -11.818 -15.385 1.00 83.88 136 ALA A O 1
ATOM 1006 N N . ARG A 1 137 ? 1.707 -12.326 -15.807 1.00 86.44 137 ARG A N 1
ATOM 1007 C CA . ARG A 1 137 ? 1.940 -12.642 -17.229 1.00 86.44 137 ARG A CA 1
ATOM 1008 C C . ARG A 1 137 ? 2.346 -11.405 -18.026 1.00 86.44 137 ARG A C 1
ATOM 1010 O O . ARG A 1 137 ? 3.279 -11.483 -18.819 1.00 86.44 137 ARG A O 1
ATOM 1017 N N . ILE A 1 138 ? 1.694 -10.265 -17.789 1.00 85.12 138 ILE A N 1
ATOM 1018 C CA . ILE A 1 138 ? 2.048 -8.985 -18.426 1.00 85.12 138 ILE A CA 1
ATOM 1019 C C . ILE A 1 138 ? 3.483 -8.575 -18.053 1.00 85.12 138 ILE A C 1
ATOM 1021 O O . ILE A 1 138 ? 4.240 -8.149 -18.924 1.00 85.12 138 ILE A O 1
ATOM 1025 N N . MET A 1 139 ? 3.886 -8.775 -16.794 1.00 84.06 139 MET A N 1
ATOM 1026 C CA . MET A 1 139 ? 5.252 -8.514 -16.324 1.00 84.06 139 MET A CA 1
ATOM 1027 C C . MET A 1 139 ? 6.298 -9.417 -16.998 1.00 84.06 139 MET A C 1
ATOM 1029 O O . MET A 1 139 ? 7.401 -8.971 -17.287 1.00 84.06 139 MET A O 1
ATOM 1033 N N . ILE A 1 140 ? 5.974 -10.680 -17.292 1.00 86.19 140 ILE A N 1
ATOM 1034 C CA . ILE A 1 140 ? 6.875 -11.557 -18.060 1.00 86.19 140 ILE A CA 1
ATOM 1035 C C . ILE A 1 140 ? 6.981 -11.068 -19.512 1.00 86.19 140 ILE A C 1
ATOM 1037 O O . ILE A 1 140 ? 8.077 -11.019 -20.074 1.00 86.19 140 ILE A O 1
ATOM 1041 N N . CYS A 1 141 ? 5.862 -10.655 -20.116 1.00 85.88 141 CYS A N 1
ATOM 1042 C CA . CYS A 1 141 ? 5.842 -10.128 -21.481 1.00 85.88 141 CYS A CA 1
ATOM 1043 C C . CYS A 1 141 ? 6.690 -8.855 -21.642 1.00 85.88 141 CYS A C 1
ATOM 1045 O O . CYS A 1 141 ? 7.310 -8.674 -22.691 1.00 85.88 141 CYS A O 1
ATOM 1047 N N . SER A 1 142 ? 6.783 -7.997 -20.619 1.00 84.88 142 SER A N 1
ATOM 1048 C CA . SER A 1 142 ? 7.625 -6.793 -20.675 1.00 84.88 142 SER A CA 1
ATOM 1049 C C . SER A 1 142 ? 9.133 -7.085 -20.689 1.00 84.88 142 SER A C 1
ATOM 1051 O O . SER A 1 142 ? 9.915 -6.187 -20.986 1.00 84.88 142 SER A O 1
ATOM 1053 N N . GLY A 1 143 ? 9.555 -8.339 -20.479 1.00 84.12 143 GLY A N 1
ATOM 1054 C CA . GLY A 1 143 ? 10.937 -8.791 -20.677 1.00 84.12 143 GLY A CA 1
ATOM 1055 C C . GLY A 1 143 ? 11.354 -8.968 -22.146 1.00 84.12 143 GLY A C 1
ATOM 1056 O O . GLY A 1 143 ? 12.529 -9.211 -22.424 1.00 84.12 143 GLY A O 1
ATOM 1057 N N . ALA A 1 144 ? 10.437 -8.835 -23.113 1.00 86.69 144 ALA A N 1
ATOM 1058 C CA . ALA A 1 144 ? 10.749 -9.049 -24.530 1.00 86.69 144 ALA A CA 1
ATOM 1059 C C . ALA A 1 144 ? 11.857 -8.131 -25.102 1.00 86.69 144 ALA A C 1
ATOM 1061 O O . ALA A 1 144 ? 12.710 -8.651 -25.825 1.00 86.69 144 ALA A O 1
ATOM 1062 N N . PRO A 1 145 ? 11.936 -6.818 -24.785 1.00 86.31 145 PRO A N 1
ATOM 1063 C CA . PRO A 1 145 ? 13.031 -5.960 -25.253 1.00 86.31 145 PRO A CA 1
ATOM 1064 C C . PRO A 1 145 ? 14.413 -6.454 -24.807 1.00 86.31 145 PRO A C 1
ATOM 1066 O O . PRO A 1 145 ? 15.378 -6.362 -25.564 1.00 86.31 145 PRO A O 1
ATOM 1069 N N . PHE A 1 146 ? 14.502 -7.040 -23.609 1.00 84.62 146 PHE A N 1
ATOM 1070 C CA . PHE A 1 146 ? 15.741 -7.624 -23.099 1.00 84.62 146 PHE A CA 1
ATOM 1071 C C . PHE A 1 146 ? 16.139 -8.878 -23.887 1.00 84.62 146 PHE A C 1
ATOM 1073 O O . PHE A 1 146 ? 17.298 -9.022 -24.273 1.00 84.62 146 PHE A O 1
ATOM 1080 N N . LEU A 1 147 ? 15.173 -9.745 -24.213 1.00 85.94 147 LEU A N 1
ATOM 1081 C CA . LEU A 1 147 ? 15.417 -10.909 -25.071 1.00 85.94 147 LEU A CA 1
ATOM 1082 C C . LEU A 1 147 ? 15.883 -10.496 -26.473 1.00 85.94 147 LEU A C 1
ATOM 1084 O O . LEU A 1 147 ? 16.809 -11.100 -27.010 1.00 85.94 147 LEU A O 1
ATOM 1088 N N . ILE A 1 148 ? 15.293 -9.441 -27.046 1.00 84.50 148 ILE A N 1
ATOM 1089 C CA . ILE A 1 148 ? 15.719 -8.876 -28.337 1.00 84.50 148 ILE A CA 1
ATOM 1090 C C . ILE A 1 148 ? 17.179 -8.409 -28.260 1.00 84.50 148 ILE A C 1
ATOM 1092 O O . ILE A 1 148 ? 17.972 -8.729 -29.145 1.00 84.50 148 ILE A O 1
ATOM 1096 N N . MET A 1 149 ? 17.552 -7.704 -27.189 1.00 83.19 149 MET A N 1
ATOM 1097 C CA . MET A 1 149 ? 18.921 -7.226 -26.981 1.00 83.19 149 MET A CA 1
ATOM 1098 C C . MET A 1 149 ? 19.918 -8.382 -26.809 1.00 83.19 149 MET A C 1
ATOM 1100 O O . MET A 1 149 ? 21.000 -8.363 -27.395 1.00 83.19 149 MET A O 1
ATOM 1104 N N . GLN A 1 150 ? 19.549 -9.421 -26.059 1.00 85.00 150 GLN A N 1
ATOM 1105 C CA . GLN A 1 150 ? 20.424 -10.571 -25.842 1.00 85.00 150 GLN A CA 1
ATOM 1106 C C . GLN A 1 150 ? 20.614 -11.404 -27.114 1.00 85.00 150 GLN A C 1
ATOM 1108 O O . GLN A 1 150 ? 21.728 -11.845 -27.391 1.00 85.00 150 GLN A O 1
ATOM 1113 N N . LEU A 1 151 ? 19.565 -11.556 -27.929 1.00 82.81 151 LEU A N 1
ATOM 1114 C CA . LEU A 1 151 ? 19.660 -12.184 -29.248 1.00 82.81 151 LEU A CA 1
ATOM 1115 C C . LEU A 1 151 ? 20.528 -11.364 -30.207 1.00 82.81 151 LEU A C 1
ATOM 1117 O O . LEU A 1 151 ? 21.318 -11.941 -30.949 1.00 82.81 151 LEU A O 1
ATOM 1121 N N . ALA A 1 152 ? 20.429 -10.034 -30.177 1.00 81.88 152 ALA A N 1
ATOM 1122 C CA . ALA A 1 152 ? 21.235 -9.160 -31.024 1.00 81.88 152 ALA A CA 1
ATOM 1123 C C . ALA A 1 152 ? 22.740 -9.271 -30.737 1.00 81.88 152 ALA A C 1
ATOM 1125 O O . ALA A 1 152 ? 23.535 -9.272 -31.674 1.00 81.88 152 ALA A O 1
ATOM 1126 N N . ASN A 1 153 ? 23.123 -9.442 -29.468 1.00 79.75 153 ASN A N 1
ATOM 1127 C CA . ASN A 1 153 ? 24.522 -9.579 -29.054 1.00 79.75 153 ASN A CA 1
ATOM 1128 C C . ASN A 1 153 ? 25.186 -10.884 -29.555 1.00 79.75 153 ASN A C 1
ATOM 1130 O O . ASN A 1 153 ? 26.403 -10.961 -29.702 1.00 79.75 153 ASN A O 1
ATOM 1134 N N . ILE A 1 154 ? 24.398 -11.920 -29.868 1.00 81.31 154 ILE A N 1
ATOM 1135 C CA . ILE A 1 154 ? 24.911 -13.190 -30.418 1.00 81.31 154 ILE A CA 1
ATOM 1136 C C . ILE A 1 154 ? 25.408 -13.005 -31.863 1.00 81.31 154 ILE A C 1
ATOM 1138 O O . ILE A 1 154 ? 26.347 -13.671 -32.302 1.00 81.31 154 ILE A O 1
ATOM 1142 N N . PHE A 1 155 ? 24.821 -12.069 -32.612 1.00 71.56 155 PHE A N 1
ATOM 1143 C CA . PHE A 1 155 ? 25.214 -11.759 -33.982 1.00 71.56 155 PHE A CA 1
ATOM 1144 C C . PHE A 1 155 ? 26.208 -10.587 -33.967 1.00 71.56 155 PHE A C 1
ATOM 1146 O O . PHE A 1 155 ? 25.791 -9.452 -34.153 1.00 71.56 155 PHE A O 1
ATOM 1153 N N . GLN A 1 156 ? 27.505 -10.866 -33.761 1.00 66.81 156 GLN A N 1
ATOM 1154 C CA . GLN A 1 156 ? 28.660 -9.940 -33.598 1.00 66.81 156 GLN A CA 1
ATOM 1155 C C . GLN A 1 156 ? 28.913 -8.909 -34.739 1.00 66.81 156 GLN A C 1
ATOM 1157 O O . GLN A 1 156 ? 30.047 -8.645 -35.134 1.00 66.81 156 GLN A O 1
ATOM 1162 N N . SER A 1 157 ? 27.879 -8.312 -35.329 1.00 76.62 157 SER A N 1
ATOM 1163 C CA . SER A 1 157 ? 27.968 -7.351 -36.425 1.00 76.62 157 SER A CA 1
ATOM 1164 C C . SER A 1 157 ? 27.581 -5.952 -35.946 1.00 76.62 157 SER A C 1
ATOM 1166 O O . SER A 1 157 ? 26.418 -5.691 -35.642 1.00 76.62 157 SER A O 1
ATOM 1168 N N . SER A 1 158 ? 28.547 -5.026 -35.972 1.00 72.81 158 SER A N 1
ATOM 1169 C CA . SER A 1 158 ? 28.407 -3.652 -35.450 1.00 72.81 158 SER A CA 1
ATOM 1170 C C . SER A 1 158 ? 27.241 -2.849 -36.060 1.00 72.81 158 SER A C 1
ATOM 1172 O O . SER A 1 158 ? 26.631 -2.014 -35.394 1.00 72.81 158 SER A O 1
ATOM 1174 N N . SER A 1 159 ? 26.872 -3.108 -37.322 1.00 77.88 159 SER A N 1
ATOM 1175 C CA . SER A 1 159 ? 25.717 -2.451 -37.960 1.00 77.88 159 SER A CA 1
ATOM 1176 C C . SER A 1 159 ? 24.375 -3.031 -37.492 1.00 77.88 159 SER A C 1
ATOM 1178 O O . SER A 1 159 ? 23.421 -2.279 -37.292 1.00 77.88 159 SER A O 1
ATOM 1180 N N . LYS A 1 160 ? 24.305 -4.350 -37.266 1.00 78.38 160 LYS A N 1
ATOM 1181 C CA . LYS A 1 160 ? 23.085 -5.033 -36.806 1.00 78.38 160 LYS A CA 1
ATOM 1182 C C . LYS A 1 160 ? 22.782 -4.721 -35.344 1.00 78.38 160 LYS A C 1
ATOM 1184 O O . LYS A 1 160 ? 21.618 -4.590 -34.987 1.00 78.38 160 LYS A O 1
ATOM 1189 N N . GLU A 1 161 ? 23.820 -4.525 -34.539 1.00 80.81 161 GLU A N 1
ATOM 1190 C CA . GLU A 1 161 ? 23.713 -4.134 -33.135 1.00 80.81 161 GLU A CA 1
ATOM 1191 C C . GLU A 1 161 ? 23.004 -2.780 -32.965 1.00 80.81 161 GLU A C 1
ATOM 1193 O O . GLU A 1 161 ? 22.017 -2.685 -32.240 1.00 80.81 161 GLU A O 1
ATOM 1198 N N . ARG A 1 162 ? 23.419 -1.744 -33.710 1.00 83.38 162 ARG A N 1
ATOM 1199 C CA . ARG A 1 162 ? 22.775 -0.414 -33.651 1.00 83.38 162 ARG A CA 1
ATOM 1200 C C . ARG A 1 162 ? 21.301 -0.456 -34.055 1.00 83.38 162 ARG A C 1
ATOM 1202 O O . ARG A 1 162 ? 20.471 0.194 -33.426 1.00 83.38 162 ARG A O 1
ATOM 1209 N N . ILE A 1 163 ? 20.975 -1.226 -35.094 1.00 85.31 163 ILE A N 1
ATOM 1210 C CA . ILE A 1 163 ? 19.592 -1.404 -35.555 1.00 85.31 163 ILE A CA 1
ATOM 1211 C C . ILE A 1 163 ? 18.773 -2.148 -34.494 1.00 85.31 163 ILE A C 1
ATOM 1213 O O . ILE A 1 163 ? 17.649 -1.750 -34.199 1.00 85.31 163 ILE A O 1
ATOM 1217 N N . ALA A 1 164 ? 19.340 -3.182 -33.871 1.00 85.81 164 ALA A N 1
ATOM 1218 C CA . ALA A 1 164 ? 18.672 -3.924 -32.811 1.00 85.81 164 ALA A CA 1
ATOM 1219 C C . ALA A 1 164 ? 18.409 -3.072 -31.562 1.00 85.81 164 ALA A C 1
ATOM 1221 O O . ALA A 1 164 ? 17.326 -3.173 -30.992 1.00 85.81 164 ALA A O 1
ATOM 1222 N N . ILE A 1 165 ? 19.344 -2.195 -31.176 1.00 86.12 165 ILE A N 1
ATOM 1223 C CA . ILE A 1 165 ? 19.146 -1.243 -30.072 1.00 86.12 165 ILE A CA 1
ATOM 1224 C C . ILE A 1 165 ? 17.968 -0.305 -30.376 1.00 86.12 165 ILE A C 1
ATOM 1226 O O . ILE A 1 165 ? 17.104 -0.113 -29.523 1.00 86.12 165 ILE A O 1
ATOM 1230 N N . LEU A 1 166 ? 17.883 0.238 -31.597 1.00 87.44 166 LEU A N 1
ATOM 1231 C CA . LEU A 1 166 ? 16.768 1.106 -32.001 1.00 87.44 166 LEU A CA 1
ATOM 1232 C C . LEU A 1 166 ? 15.423 0.365 -32.005 1.00 87.44 166 LEU A C 1
ATOM 1234 O O . LEU A 1 166 ? 14.419 0.913 -31.549 1.00 87.44 166 LEU A O 1
ATOM 1238 N N . ILE A 1 167 ? 15.401 -0.885 -32.477 1.00 88.56 167 ILE A N 1
ATOM 1239 C CA . ILE A 1 167 ? 14.201 -1.732 -32.445 1.00 88.56 167 ILE A CA 1
ATOM 1240 C C . ILE A 1 167 ? 13.788 -2.011 -30.997 1.00 88.56 167 ILE A C 1
ATOM 1242 O O . ILE A 1 167 ? 12.625 -1.817 -30.654 1.00 88.56 167 ILE A O 1
ATOM 1246 N N . ALA A 1 168 ? 14.722 -2.415 -30.132 1.00 88.62 168 ALA A N 1
ATOM 1247 C CA . ALA A 1 168 ? 14.447 -2.692 -28.724 1.00 88.62 168 ALA A CA 1
ATOM 1248 C C . ALA A 1 168 ? 13.919 -1.449 -27.988 1.00 88.62 168 ALA A C 1
ATOM 1250 O O . ALA A 1 168 ? 12.966 -1.554 -27.215 1.00 88.62 168 ALA A O 1
ATOM 1251 N N . LEU A 1 169 ? 14.475 -0.267 -28.278 1.00 89.12 169 LEU A N 1
ATOM 1252 C CA . LEU A 1 169 ? 13.992 1.006 -27.746 1.00 89.12 169 LEU A CA 1
ATOM 1253 C C . LEU A 1 169 ? 12.553 1.294 -28.192 1.00 89.12 169 LEU A C 1
ATOM 1255 O O . LEU A 1 169 ? 11.706 1.612 -27.360 1.00 89.12 169 LEU A O 1
ATOM 1259 N N . CYS A 1 170 ? 12.256 1.143 -29.485 1.00 90.75 170 CYS A N 1
ATOM 1260 C CA . CYS A 1 170 ? 10.911 1.358 -30.019 1.00 90.75 170 CYS A CA 1
ATOM 1261 C C . CYS A 1 170 ? 9.892 0.391 -29.395 1.00 90.75 170 CYS A C 1
ATOM 1263 O O . CYS A 1 170 ? 8.845 0.826 -28.918 1.00 90.75 170 CYS A O 1
ATOM 1265 N N . VAL A 1 171 ? 10.230 -0.901 -29.310 1.00 91.56 171 VAL A N 1
ATOM 1266 C CA . VAL A 1 171 ? 9.384 -1.925 -28.676 1.00 91.56 171 VAL A CA 1
ATOM 1267 C C . VAL A 1 171 ? 9.144 -1.606 -27.198 1.00 91.56 171 VAL A C 1
ATOM 1269 O O . VAL A 1 171 ? 8.008 -1.703 -26.737 1.00 91.56 171 VAL A O 1
ATOM 1272 N N . SER A 1 172 ? 10.177 -1.173 -26.469 1.00 89.75 172 SER A N 1
ATOM 1273 C CA . SER A 1 172 ? 10.062 -0.771 -25.062 1.00 89.75 172 SER A CA 1
ATOM 1274 C C . SE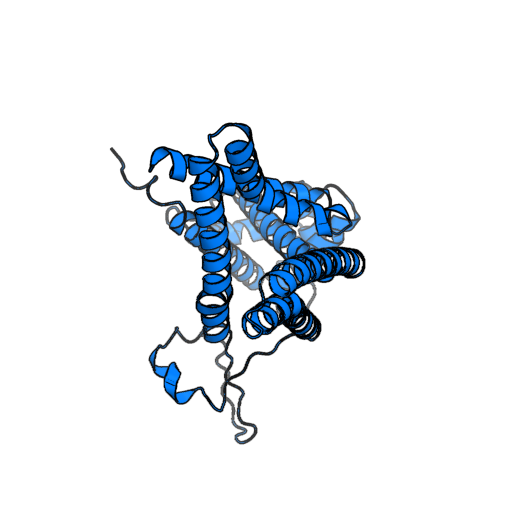R A 1 172 ? 9.087 0.398 -24.877 1.00 89.75 172 SER A C 1
ATOM 1276 O O . SER A 1 172 ? 8.171 0.320 -24.057 1.00 89.75 172 SER A O 1
ATOM 1278 N N . VAL A 1 173 ? 9.205 1.446 -25.701 1.00 90.19 173 VAL A N 1
ATOM 1279 C CA . VAL A 1 173 ? 8.288 2.599 -25.668 1.00 90.19 173 VAL A CA 1
ATOM 1280 C C . VAL A 1 173 ? 6.854 2.178 -26.001 1.00 90.19 173 VAL A C 1
ATOM 1282 O O . VAL A 1 173 ? 5.919 2.580 -25.309 1.00 90.19 173 VAL A O 1
ATOM 1285 N N . CYS A 1 174 ? 6.659 1.331 -27.015 1.00 91.06 174 CYS A N 1
ATOM 1286 C CA . CYS A 1 174 ? 5.334 0.813 -27.356 1.00 91.06 174 CYS A CA 1
ATOM 1287 C C . CYS A 1 174 ? 4.712 0.013 -26.203 1.00 91.06 174 CYS A C 1
ATOM 1289 O O . CYS A 1 174 ? 3.540 0.211 -25.887 1.00 91.06 174 CYS A O 1
ATOM 1291 N N . PHE A 1 175 ? 5.479 -0.862 -25.549 1.00 90.12 175 PHE A N 1
ATOM 1292 C CA . PHE A 1 175 ? 5.002 -1.643 -24.405 1.00 90.12 175 PHE A CA 1
ATOM 1293 C C . PHE A 1 175 ? 4.660 -0.766 -23.202 1.00 90.12 175 PHE A C 1
ATOM 1295 O O . PHE A 1 175 ? 3.638 -1.002 -22.561 1.00 90.12 175 PHE A O 1
ATOM 1302 N N . LEU A 1 176 ? 5.454 0.274 -22.935 1.00 86.25 176 LEU A N 1
ATOM 1303 C CA . LEU A 1 176 ? 5.163 1.244 -21.881 1.00 86.25 176 LEU A CA 1
ATOM 1304 C C . LEU A 1 176 ? 3.829 1.965 -22.131 1.00 86.25 176 LEU A C 1
ATOM 1306 O O . LEU A 1 176 ? 2.995 2.056 -21.231 1.00 86.25 176 LEU A O 1
ATOM 1310 N N . LEU A 1 177 ? 3.593 2.431 -23.361 1.00 87.38 177 LEU A N 1
ATOM 1311 C CA . LEU A 1 177 ? 2.338 3.094 -23.724 1.00 87.38 177 LEU A CA 1
ATOM 1312 C C . LEU A 1 177 ? 1.140 2.144 -23.624 1.00 87.38 177 LEU A C 1
ATOM 1314 O O . LEU A 1 177 ? 0.109 2.517 -23.068 1.00 87.38 177 LEU A O 1
ATOM 1318 N N . LEU A 1 178 ? 1.278 0.906 -24.108 1.00 88.62 178 LEU A N 1
ATOM 1319 C CA . LEU A 1 178 ? 0.234 -0.115 -23.983 1.00 88.62 178 LEU A CA 1
ATOM 1320 C C . LEU A 1 178 ? -0.079 -0.434 -22.518 1.00 88.62 178 LEU A C 1
ATOM 1322 O O . LEU A 1 178 ? -1.248 -0.574 -22.167 1.00 88.62 178 LEU A O 1
ATOM 1326 N N . TYR A 1 179 ? 0.942 -0.503 -21.662 1.00 85.19 179 TYR A N 1
ATOM 1327 C CA . TYR A 1 179 ? 0.766 -0.707 -20.229 1.00 85.19 179 TYR A CA 1
ATOM 1328 C C . TYR A 1 179 ? -0.011 0.447 -19.581 1.00 85.19 179 TYR A C 1
ATOM 1330 O O . TYR A 1 179 ? -0.960 0.198 -18.841 1.00 85.19 179 TYR A O 1
ATOM 1338 N N . PHE A 1 180 ? 0.310 1.704 -19.908 1.00 83.12 180 PHE A N 1
ATOM 1339 C CA . PHE A 1 180 ? -0.457 2.850 -19.408 1.00 83.12 180 PHE A CA 1
ATOM 1340 C C . PHE A 1 180 ? -1.906 2.843 -19.891 1.00 83.12 180 PHE A C 1
ATOM 1342 O O . PHE A 1 180 ? -2.812 3.077 -19.093 1.00 83.12 180 PHE A O 1
ATOM 1349 N N . ILE A 1 181 ? -2.145 2.515 -21.162 1.00 84.50 181 ILE A N 1
ATOM 1350 C CA . ILE A 1 181 ? -3.503 2.379 -21.698 1.00 84.50 181 ILE A CA 1
ATOM 1351 C C . ILE A 1 181 ? -4.259 1.282 -20.936 1.00 84.50 181 ILE A C 1
ATOM 1353 O O . ILE A 1 181 ? -5.368 1.521 -20.459 1.00 84.50 181 ILE A O 1
ATOM 1357 N N . TYR A 1 182 ? -3.649 0.108 -20.750 1.00 84.38 182 TYR A N 1
ATOM 1358 C CA . TYR A 1 182 ? -4.230 -0.984 -19.967 1.00 84.38 182 TYR A CA 1
ATOM 1359 C C . TYR A 1 182 ? -4.577 -0.541 -18.538 1.00 84.38 182 TYR A C 1
ATOM 1361 O O . TYR A 1 182 ? -5.676 -0.810 -18.054 1.00 84.38 182 TYR A O 1
ATOM 1369 N N . GLN A 1 183 ? -3.681 0.198 -17.882 1.00 80.69 183 GLN A N 1
ATOM 1370 C CA . GLN A 1 183 ? -3.863 0.679 -16.514 1.00 80.69 183 GLN A CA 1
ATOM 1371 C C . GLN A 1 183 ? -4.979 1.731 -16.379 1.00 80.69 183 GLN A C 1
ATOM 1373 O O . GLN A 1 183 ? -5.608 1.820 -15.322 1.00 80.69 183 GLN A O 1
ATOM 1378 N N . ILE A 1 184 ? -5.251 2.504 -17.435 1.00 80.62 184 ILE A N 1
ATOM 1379 C CA . ILE A 1 184 ? -6.380 3.443 -17.485 1.00 80.62 184 ILE A CA 1
ATOM 1380 C C . ILE A 1 184 ? -7.714 2.686 -17.560 1.00 80.62 184 ILE A C 1
ATOM 1382 O O . ILE A 1 184 ? -8.655 3.045 -16.853 1.00 80.62 184 ILE A O 1
ATOM 1386 N N . PHE A 1 185 ? -7.803 1.632 -18.379 1.00 79.69 185 PHE A N 1
ATOM 1387 C CA . PHE A 1 185 ? -9.039 0.852 -18.540 1.00 79.69 185 PHE A CA 1
ATOM 1388 C C . PHE A 1 185 ? -9.297 -0.125 -17.387 1.00 79.69 185 PHE A C 1
ATOM 1390 O O . PHE A 1 185 ? -10.449 -0.351 -17.018 1.00 79.69 185 PHE A O 1
ATOM 1397 N N . HIS A 1 186 ? -8.239 -0.661 -16.778 1.00 79.44 186 HIS A N 1
ATOM 1398 C CA . HIS A 1 186 ? -8.317 -1.573 -15.639 1.00 79.44 186 HIS A CA 1
ATOM 1399 C C . HIS A 1 186 ? -7.656 -0.969 -14.386 1.00 79.44 186 HIS A C 1
ATOM 1401 O O . HIS A 1 186 ? -6.610 -1.447 -13.939 1.00 79.44 186 HIS A O 1
ATOM 1407 N N . PRO A 1 187 ? -8.277 0.035 -13.731 1.00 78.25 187 PRO A N 1
ATOM 1408 C CA . PRO A 1 187 ? -7.727 0.674 -12.534 1.00 78.25 187 PRO A CA 1
ATOM 1409 C C . PRO A 1 187 ? -7.891 -0.189 -11.267 1.00 78.25 187 PRO A C 1
ATOM 1411 O O . PRO A 1 187 ? -7.987 0.337 -10.161 1.00 78.25 187 PRO A O 1
ATOM 1414 N N . TRP A 1 188 ? -7.945 -1.519 -11.384 1.00 79.62 188 TRP A N 1
ATOM 1415 C CA . TRP A 1 188 ? -8.134 -2.429 -10.249 1.00 79.62 188 TRP A CA 1
ATOM 1416 C C . TRP A 1 188 ? -7.030 -2.277 -9.195 1.00 79.62 188 TRP A C 1
ATOM 1418 O O . TRP A 1 188 ? -7.329 -2.146 -8.008 1.00 79.62 188 TRP A O 1
ATOM 1428 N N . VAL A 1 189 ? -5.764 -2.195 -9.631 1.00 74.88 189 VAL A N 1
ATOM 1429 C CA . VAL A 1 189 ? -4.616 -1.998 -8.725 1.00 74.88 189 VAL A CA 1
ATOM 1430 C C . VAL A 1 189 ? -4.785 -0.696 -7.940 1.00 74.88 189 VAL A C 1
ATOM 1432 O O . VAL A 1 189 ? -4.511 -0.648 -6.744 1.00 74.88 189 VAL A O 1
ATOM 1435 N N . GLN A 1 190 ? -5.265 0.361 -8.601 1.00 75.50 190 GLN A N 1
ATOM 1436 C CA . GLN A 1 190 ? -5.486 1.666 -7.979 1.00 75.50 190 GLN A CA 1
ATOM 1437 C C . GLN A 1 190 ? -6.652 1.632 -7.003 1.00 75.50 190 GLN A C 1
ATOM 1439 O O . GLN A 1 190 ? -6.522 2.160 -5.908 1.00 75.50 190 GLN A O 1
ATOM 1444 N N . LYS A 1 191 ? -7.769 0.991 -7.364 1.00 81.06 191 LYS A N 1
ATOM 1445 C CA . LYS A 1 191 ? -8.914 0.841 -6.459 1.00 81.06 191 LYS A CA 1
ATOM 1446 C C . LYS A 1 191 ? -8.496 0.138 -5.172 1.00 81.06 191 LYS A C 1
ATOM 1448 O O . LYS A 1 191 ? -8.742 0.676 -4.102 1.00 81.06 191 LYS A O 1
ATOM 1453 N N . ARG A 1 192 ? -7.749 -0.967 -5.272 1.00 79.44 192 ARG A N 1
ATOM 1454 C CA . ARG A 1 192 ? -7.215 -1.672 -4.095 1.00 79.44 192 ARG A CA 1
ATOM 1455 C C . ARG A 1 192 ? -6.247 -0.831 -3.274 1.00 79.44 192 ARG A C 1
ATOM 1457 O O . ARG A 1 192 ? -6.329 -0.824 -2.051 1.00 79.44 192 ARG A O 1
ATOM 1464 N N . ARG A 1 193 ? -5.338 -0.105 -3.933 1.00 76.75 193 ARG A N 1
ATOM 1465 C CA . ARG A 1 193 ? -4.442 0.834 -3.239 1.00 76.75 193 ARG A CA 1
ATOM 1466 C C . ARG A 1 193 ? -5.231 1.917 -2.512 1.00 76.75 193 ARG A C 1
ATOM 1468 O O . ARG A 1 193 ? -4.883 2.259 -1.390 1.00 76.75 193 ARG A O 1
ATOM 1475 N N . LEU A 1 194 ? -6.286 2.438 -3.132 1.00 79.50 194 LEU A N 1
ATOM 1476 C CA . LEU A 1 194 ? -7.108 3.489 -2.549 1.00 79.50 194 LEU A CA 1
ATOM 1477 C C . LEU A 1 194 ? -7.922 2.964 -1.374 1.00 79.50 194 LEU A C 1
ATOM 1479 O O . LEU A 1 194 ? -7.977 3.634 -0.357 1.00 79.50 194 LEU A O 1
ATOM 1483 N N . GLU A 1 195 ? -8.515 1.777 -1.494 1.00 78.62 195 GLU A N 1
ATOM 1484 C CA . GLU A 1 195 ? -9.203 1.095 -0.394 1.00 78.62 195 GLU A CA 1
ATOM 1485 C C . GLU A 1 195 ? -8.267 0.920 0.805 1.00 78.62 195 GLU A C 1
ATOM 1487 O O . GLU A 1 195 ? -8.622 1.302 1.914 1.00 78.62 195 GLU A O 1
ATOM 1492 N N . PHE A 1 196 ? -7.039 0.444 0.573 1.00 75.94 196 PHE A N 1
ATOM 1493 C CA . PHE A 1 196 ? -6.038 0.274 1.626 1.00 75.94 196 PHE A CA 1
ATOM 1494 C C . PHE A 1 196 ? -5.647 1.601 2.298 1.00 75.94 196 PHE A C 1
ATOM 1496 O O . PHE A 1 196 ? -5.633 1.702 3.523 1.00 75.94 196 PHE A O 1
ATOM 1503 N N . VAL A 1 197 ? -5.368 2.637 1.502 1.00 75.38 197 VAL A N 1
ATOM 1504 C CA . VAL A 1 197 ? -4.993 3.972 1.996 1.00 75.38 197 VAL A CA 1
ATOM 1505 C C . VAL A 1 197 ? -6.153 4.641 2.743 1.00 75.38 197 VAL A C 1
ATOM 1507 O O . VAL A 1 197 ? -5.962 5.175 3.836 1.00 75.38 197 VAL A O 1
ATOM 1510 N N . LYS A 1 198 ? -7.371 4.589 2.186 1.00 75.88 198 LYS A N 1
ATOM 1511 C CA . LYS A 1 198 ? -8.583 5.108 2.836 1.00 75.88 198 LYS A CA 1
ATOM 1512 C C . LYS A 1 198 ? -8.823 4.400 4.161 1.00 75.88 198 LYS A C 1
ATOM 1514 O O . LYS A 1 198 ? -9.131 5.065 5.145 1.00 75.88 198 LYS A O 1
ATOM 1519 N N . HIS A 1 199 ? -8.646 3.081 4.191 1.00 77.62 199 HIS A N 1
ATOM 1520 C CA . HIS A 1 199 ? -8.793 2.297 5.403 1.00 77.62 199 HIS A CA 1
ATOM 1521 C C . HIS A 1 199 ? -7.776 2.714 6.479 1.00 77.62 199 HIS A C 1
ATOM 1523 O O . HIS A 1 199 ? -8.176 3.083 7.579 1.00 77.62 199 HIS A O 1
ATOM 1529 N N . GLY A 1 200 ? -6.478 2.772 6.160 1.00 76.50 200 GLY A N 1
ATOM 1530 C CA . GLY A 1 200 ? -5.457 3.205 7.125 1.00 76.50 200 GLY A CA 1
ATOM 1531 C C . GLY A 1 200 ? -5.688 4.628 7.658 1.00 76.50 200 GLY A C 1
ATOM 1532 O O . GLY A 1 200 ? -5.556 4.884 8.857 1.00 76.50 200 GLY A O 1
ATOM 1533 N N . HIS A 1 201 ? -6.099 5.552 6.786 1.00 77.25 201 HIS A N 1
ATOM 1534 C CA . HIS A 1 201 ? -6.439 6.920 7.177 1.00 77.25 201 HIS A CA 1
ATOM 1535 C C . HIS A 1 201 ? -7.688 6.989 8.069 1.00 77.25 201 HIS A C 1
ATOM 1537 O O . HIS A 1 201 ? -7.713 7.777 9.017 1.00 77.25 201 HIS A O 1
ATOM 1543 N N . LEU A 1 202 ? -8.696 6.152 7.801 1.00 77.44 202 LEU A N 1
ATOM 1544 C CA . LEU A 1 202 ? -9.890 5.994 8.633 1.00 77.44 202 LEU A CA 1
ATOM 1545 C C . LEU A 1 202 ? -9.512 5.588 10.048 1.00 77.44 202 LEU A C 1
ATOM 1547 O O . LEU A 1 202 ? -9.830 6.305 10.997 1.00 77.44 202 LEU A O 1
ATOM 1551 N N . VAL A 1 203 ? -8.765 4.495 10.179 1.00 79.50 203 VAL A N 1
ATOM 1552 C CA . VAL A 1 203 ? -8.338 3.967 11.479 1.00 79.50 203 VAL A CA 1
ATOM 1553 C C . VAL A 1 203 ? -7.548 5.013 12.266 1.00 79.50 203 VAL A C 1
ATOM 1555 O O . VAL A 1 203 ? -7.837 5.273 13.435 1.00 79.50 203 VAL A O 1
ATOM 1558 N N . SER A 1 204 ? -6.593 5.677 11.609 1.00 75.50 204 SER A N 1
ATOM 1559 C CA . SER A 1 204 ? -5.782 6.736 12.218 1.00 75.50 204 SER A CA 1
ATOM 1560 C C . SER A 1 204 ? -6.614 7.942 12.661 1.00 75.50 204 SER A C 1
ATOM 1562 O O . SER A 1 204 ? -6.441 8.434 13.776 1.00 75.50 204 SER A O 1
ATOM 1564 N N . SER A 1 205 ? -7.556 8.394 11.830 1.00 75.44 205 SER A N 1
ATOM 1565 C CA . SER A 1 205 ? -8.402 9.556 12.129 1.00 75.44 205 SER A CA 1
ATOM 1566 C C . SER A 1 205 ? -9.335 9.295 13.306 1.00 75.44 205 SER A C 1
ATOM 1568 O O . SER A 1 205 ? -9.449 10.142 14.193 1.00 75.44 205 SER A O 1
ATOM 1570 N N . ILE A 1 206 ? -9.958 8.111 13.351 1.00 77.75 206 ILE A N 1
ATOM 1571 C CA . ILE A 1 206 ? -10.815 7.710 14.470 1.00 77.75 206 ILE A CA 1
ATOM 1572 C C . ILE A 1 206 ? -9.988 7.626 15.747 1.00 77.75 206 ILE A C 1
ATOM 1574 O O . ILE A 1 206 ? -10.336 8.261 16.740 1.00 77.75 206 ILE A O 1
ATOM 1578 N N . LEU A 1 207 ? -8.853 6.922 15.723 1.00 76.56 207 LEU A N 1
ATOM 1579 C CA . LEU A 1 207 ? -7.996 6.795 16.903 1.00 76.56 207 LEU A CA 1
ATOM 1580 C C . LEU A 1 207 ? -7.469 8.147 17.391 1.00 76.56 207 LEU A C 1
ATOM 1582 O O . LEU A 1 207 ? -7.446 8.397 18.596 1.00 76.56 207 LEU A O 1
ATOM 1586 N N . GLN A 1 208 ? -7.083 9.045 16.483 1.00 75.81 208 GLN A N 1
ATOM 1587 C CA . GLN A 1 208 ? -6.612 10.377 16.850 1.00 75.81 208 GLN A CA 1
ATOM 1588 C C . GLN A 1 208 ? -7.728 11.234 17.455 1.00 75.81 208 GLN A C 1
ATOM 1590 O O . GLN A 1 208 ? -7.476 11.969 18.414 1.00 75.81 208 GLN A O 1
ATOM 1595 N N . HIS A 1 209 ? -8.941 11.168 16.905 1.00 74.19 209 HIS A N 1
ATOM 1596 C CA . HIS A 1 209 ? -10.083 11.908 17.430 1.00 74.19 209 HIS A CA 1
ATOM 1597 C C . HIS A 1 209 ? -10.482 11.393 18.810 1.00 74.19 209 HIS A C 1
ATOM 1599 O O . HIS A 1 209 ? -10.529 12.169 19.761 1.00 74.19 209 HIS A O 1
ATOM 1605 N N . VAL A 1 210 ? -10.631 10.077 18.942 1.00 74.06 210 VAL A N 1
ATOM 1606 C CA . VAL A 1 210 ? -10.880 9.398 20.212 1.00 74.06 210 VAL A CA 1
ATOM 1607 C C . VAL A 1 210 ? -9.806 9.760 21.240 1.00 74.06 210 VAL A C 1
ATOM 1609 O O . VAL A 1 210 ? -10.119 10.079 22.376 1.00 74.06 210 VAL A O 1
ATOM 1612 N N . GLN A 1 211 ? -8.528 9.805 20.863 1.00 72.62 211 GLN A N 1
ATOM 1613 C CA . GLN A 1 211 ? -7.463 10.183 21.794 1.00 72.62 211 GLN A CA 1
ATOM 1614 C C . GLN A 1 211 ? -7.515 11.658 22.235 1.00 72.62 211 GLN A C 1
ATOM 1616 O O . GLN A 1 211 ? -7.006 11.982 23.310 1.00 72.62 211 GLN A O 1
ATOM 1621 N N . LYS A 1 212 ? -8.072 12.554 21.411 1.00 70.25 212 LYS A N 1
ATOM 1622 C CA . LYS A 1 212 ? -8.221 13.983 21.727 1.00 70.25 212 LYS A CA 1
ATOM 1623 C C . LYS A 1 212 ? -9.491 14.286 22.523 1.00 70.25 212 LYS A C 1
ATOM 1625 O O . LYS A 1 212 ? -9.444 15.180 23.363 1.00 70.25 212 LYS A O 1
ATOM 1630 N N . HIS A 1 213 ? -10.586 13.588 22.231 1.00 67.25 213 HIS A N 1
ATOM 1631 C CA . HIS A 1 213 ? -11.918 13.878 22.764 1.00 67.25 213 HIS A CA 1
ATOM 1632 C C . HIS A 1 213 ? -12.345 12.945 23.900 1.00 67.25 213 HIS A C 1
ATOM 1634 O O . HIS A 1 213 ? -13.033 13.404 24.807 1.00 67.25 213 HIS A O 1
ATOM 1640 N N . ALA A 1 214 ? -11.885 11.690 23.929 1.00 63.28 214 ALA A N 1
ATOM 1641 C CA . ALA A 1 214 ? -12.239 10.786 25.016 1.00 63.28 214 ALA A CA 1
ATOM 1642 C C . ALA A 1 214 ? -11.625 11.256 26.343 1.00 63.28 214 ALA A C 1
ATOM 1644 O O . ALA A 1 214 ? -10.453 11.640 26.427 1.00 63.28 214 ALA A O 1
ATOM 1645 N N . LEU A 1 215 ? -12.403 11.121 27.419 1.00 49.62 215 LEU A N 1
ATOM 1646 C CA . LEU A 1 215 ? -12.037 11.460 28.804 1.00 49.62 215 LEU A CA 1
ATOM 1647 C C . LEU A 1 215 ? -10.836 10.667 29.371 1.00 49.62 215 LEU A C 1
ATOM 1649 O O . LEU A 1 215 ? -10.435 10.873 30.518 1.00 49.62 215 LEU A O 1
ATOM 1653 N N . GLY A 1 216 ? -10.233 9.769 28.589 1.00 60.28 216 GLY A N 1
ATOM 1654 C CA . GLY A 1 216 ? -9.022 9.041 28.942 1.00 60.28 216 GLY A CA 1
ATOM 1655 C C . GLY A 1 216 ? -8.181 8.691 27.718 1.00 60.28 216 GLY A C 1
ATOM 1656 O O . GLY A 1 216 ? -8.698 8.419 26.638 1.00 60.28 216 GLY A O 1
ATOM 1657 N N . ARG A 1 217 ? -6.852 8.636 27.888 1.00 61.53 217 ARG A N 1
ATOM 1658 C CA . ARG A 1 217 ? -5.966 8.141 26.827 1.00 61.53 217 ARG A CA 1
ATOM 1659 C C . ARG A 1 217 ? -6.284 6.668 26.548 1.00 61.53 217 ARG A C 1
ATOM 1661 O O . ARG A 1 217 ? -6.013 5.806 27.390 1.00 61.53 217 ARG A O 1
ATOM 1668 N N . VAL A 1 218 ? -6.794 6.394 25.347 1.00 65.56 218 VAL A N 1
ATOM 1669 C CA . VAL A 1 218 ? -6.991 5.037 24.798 1.00 65.56 218 VAL A CA 1
ATOM 1670 C C . VAL A 1 218 ? -5.673 4.264 24.688 1.00 65.56 218 VAL A C 1
ATOM 1672 O O . VAL A 1 218 ? -5.659 3.037 24.755 1.00 65.56 218 VAL A O 1
ATOM 1675 N N . LEU A 1 219 ? -4.546 4.975 24.640 1.00 62.75 219 LEU A N 1
ATOM 1676 C CA . LEU A 1 219 ? -3.206 4.411 24.738 1.00 62.75 219 LEU A CA 1
ATOM 1677 C C . LEU A 1 219 ? -2.610 4.655 26.128 1.00 62.75 219 LEU A C 1
ATOM 1679 O O . LEU A 1 219 ? -2.544 5.783 26.620 1.00 62.75 219 LEU A O 1
ATOM 1683 N N . THR A 1 220 ? -2.103 3.598 26.754 1.00 61.81 220 THR A N 1
ATOM 1684 C CA . THR A 1 220 ? -1.249 3.728 27.943 1.00 61.81 220 THR A CA 1
ATOM 1685 C C . THR A 1 220 ? 0.077 4.416 27.584 1.00 61.81 220 THR A C 1
ATOM 1687 O O . THR A 1 220 ? 0.488 4.432 26.426 1.00 61.81 220 THR A O 1
ATOM 1690 N N . VAL A 1 221 ? 0.812 4.937 28.577 1.00 60.41 221 VAL A N 1
ATOM 1691 C CA . VAL A 1 221 ? 2.143 5.571 28.382 1.00 60.41 221 VAL A CA 1
ATOM 1692 C C . VAL A 1 221 ? 3.149 4.635 27.682 1.00 60.41 221 VAL A C 1
ATOM 1694 O O . VAL A 1 221 ? 4.102 5.095 27.066 1.00 60.41 221 VAL A O 1
ATOM 1697 N N . LYS A 1 222 ? 2.910 3.317 27.720 1.00 58.88 222 LYS A N 1
ATOM 1698 C CA . LYS A 1 222 ? 3.711 2.277 27.053 1.00 58.88 222 LYS A CA 1
ATOM 1699 C C . LYS A 1 222 ? 3.212 1.915 25.640 1.00 58.88 222 LYS A C 1
ATOM 1701 O O . LYS A 1 222 ? 3.702 0.954 25.046 1.00 58.88 222 LYS A O 1
ATOM 1706 N N . GLY A 1 223 ? 2.213 2.628 25.114 1.00 63.06 223 GLY A N 1
ATOM 1707 C CA . GLY A 1 223 ? 1.600 2.354 23.810 1.00 63.06 223 GLY A CA 1
ATOM 1708 C C . GLY A 1 223 ? 0.865 1.011 23.752 1.00 63.06 223 GLY A C 1
ATOM 1709 O O . GLY A 1 223 ? 0.887 0.355 22.713 1.00 63.06 223 GLY A O 1
ATOM 1710 N N . ALA A 1 224 ? 0.314 0.551 24.879 1.00 68.75 224 ALA A N 1
ATOM 1711 C CA . ALA A 1 224 ? -0.589 -0.601 24.945 1.00 68.75 224 ALA A CA 1
ATOM 1712 C C . ALA A 1 224 ? -2.052 -0.125 25.064 1.00 68.75 224 ALA A C 1
ATOM 1714 O O . ALA A 1 224 ? -2.265 0.942 25.659 1.00 68.75 224 ALA A O 1
ATOM 1715 N N . PRO A 1 225 ? -3.036 -0.893 24.556 1.00 72.62 225 PRO A N 1
ATOM 1716 C CA . PRO A 1 225 ? -4.453 -0.545 24.639 1.00 72.62 225 PRO A CA 1
ATOM 1717 C C . PRO A 1 225 ? -4.889 -0.366 26.096 1.00 72.62 225 PRO A C 1
ATOM 1719 O O . PRO A 1 225 ? -4.672 -1.237 26.940 1.00 72.62 225 PRO A O 1
ATOM 1722 N N . ASN A 1 226 ? -5.502 0.770 26.412 1.00 78.81 226 ASN A N 1
ATOM 1723 C CA . ASN A 1 226 ? -6.091 1.015 27.719 1.00 78.81 226 ASN A CA 1
ATOM 1724 C C . ASN A 1 226 ? -7.540 0.523 27.721 1.00 78.81 226 ASN A C 1
ATOM 1726 O O . ASN A 1 226 ? -8.459 1.261 27.368 1.00 78.81 226 ASN A O 1
ATOM 1730 N N . LEU A 1 227 ? -7.740 -0.724 28.152 1.00 79.31 227 LEU A N 1
ATOM 1731 C CA . LEU A 1 227 ? -9.055 -1.373 28.167 1.00 79.31 227 LEU A CA 1
ATOM 1732 C C . LEU A 1 227 ? -10.116 -0.574 28.942 1.00 79.31 227 LEU A C 1
ATOM 1734 O O . LEU A 1 227 ? -11.282 -0.595 28.565 1.00 79.31 227 LEU A O 1
ATOM 1738 N N . TYR A 1 228 ? -9.730 0.154 29.996 1.00 78.25 228 TYR A N 1
ATOM 1739 C CA . TYR A 1 228 ? -10.664 0.997 30.747 1.00 78.25 228 TYR A CA 1
ATOM 1740 C C . TYR A 1 228 ? -11.128 2.208 29.927 1.00 78.25 228 TYR A C 1
ATOM 1742 O O . TYR A 1 228 ? -12.312 2.530 29.921 1.00 78.25 228 TYR A O 1
ATOM 1750 N N . ALA A 1 229 ? -10.210 2.851 29.199 1.00 77.69 229 ALA A N 1
ATOM 1751 C CA . ALA A 1 229 ? -10.542 3.978 28.330 1.00 77.69 229 ALA A CA 1
ATOM 1752 C C . ALA A 1 229 ? -11.374 3.541 27.115 1.00 77.69 229 ALA A C 1
ATOM 1754 O O . ALA A 1 229 ? -12.304 4.242 26.743 1.00 77.69 229 ALA A O 1
ATOM 1755 N N . ILE A 1 230 ? -11.096 2.363 26.545 1.00 80.44 230 ILE A N 1
ATOM 1756 C CA . ILE A 1 230 ? -11.889 1.807 25.436 1.00 80.44 230 ILE A CA 1
ATOM 1757 C C . ILE A 1 230 ? -13.301 1.431 25.910 1.00 80.44 230 ILE A C 1
ATOM 1759 O O . ILE A 1 230 ? -14.272 1.698 25.214 1.00 80.44 230 ILE A O 1
ATOM 1763 N N . ARG A 1 231 ? -13.444 0.871 27.122 1.00 83.44 231 ARG A N 1
ATOM 1764 C CA . ARG A 1 231 ? -14.766 0.592 27.718 1.00 83.44 231 ARG A CA 1
ATOM 1765 C C . ARG A 1 231 ? -15.571 1.862 27.989 1.00 83.44 231 ARG A C 1
ATOM 1767 O O . ARG A 1 231 ? -16.766 1.864 27.739 1.00 83.44 231 ARG A O 1
ATOM 1774 N N . ARG A 1 232 ? -14.917 2.916 28.482 1.00 81.06 232 ARG A N 1
ATOM 1775 C CA . ARG A 1 232 ? -15.523 4.245 28.663 1.00 81.06 232 ARG A CA 1
ATOM 1776 C C . ARG A 1 232 ? -15.955 4.859 27.335 1.00 81.06 232 ARG A C 1
ATOM 1778 O O . ARG A 1 232 ? -17.018 5.449 27.283 1.00 81.06 232 ARG A O 1
ATOM 1785 N N . LEU A 1 233 ? -15.139 4.706 26.291 1.00 81.88 233 LEU A N 1
ATOM 1786 C CA . LEU A 1 233 ? -15.476 5.172 24.951 1.00 81.88 233 LEU A CA 1
ATOM 1787 C C . LEU A 1 233 ? -16.716 4.453 24.420 1.00 81.88 233 LEU A C 1
ATOM 1789 O O . LEU A 1 233 ? -17.599 5.112 23.908 1.00 81.88 233 LEU A O 1
ATOM 1793 N N . PHE A 1 234 ? -16.815 3.132 24.584 1.00 83.81 234 PHE A N 1
ATOM 1794 C CA . PHE A 1 234 ? -18.019 2.389 24.196 1.00 83.81 234 PHE A CA 1
ATOM 1795 C C . PHE A 1 234 ? -19.288 2.994 24.820 1.00 83.81 234 PHE A C 1
ATOM 1797 O O . PHE A 1 234 ? -20.261 3.222 24.122 1.00 83.81 234 PHE A O 1
ATOM 1804 N N . GLU A 1 235 ? -19.237 3.320 26.114 1.00 83.69 235 GLU A N 1
ATOM 1805 C CA . GLU A 1 235 ? -20.350 3.938 26.856 1.00 83.69 235 GLU A CA 1
ATOM 1806 C C . GLU A 1 235 ? -20.650 5.391 26.436 1.00 83.69 235 GLU A C 1
ATOM 1808 O O . GLU A 1 235 ? -21.710 5.906 26.761 1.00 83.69 235 GLU A O 1
ATOM 1813 N N . GLU A 1 236 ? -19.716 6.071 25.768 1.00 80.44 236 GLU A N 1
ATOM 1814 C CA . GLU A 1 236 ? -19.904 7.423 25.218 1.00 80.44 236 GLU A CA 1
ATOM 1815 C C . GLU A 1 236 ? -20.490 7.386 23.799 1.00 80.44 236 GLU A C 1
ATOM 1817 O O . GLU A 1 236 ? -21.164 8.323 23.386 1.00 80.44 236 GLU A O 1
ATOM 1822 N N . VAL A 1 237 ? -20.225 6.304 23.063 1.00 82.50 237 VAL A N 1
ATOM 1823 C CA . VAL A 1 237 ? -20.714 6.074 21.698 1.00 82.50 237 VAL A CA 1
ATOM 1824 C C . VAL A 1 237 ? -22.138 5.518 21.684 1.00 82.50 237 VAL A C 1
ATOM 1826 O O . VAL A 1 237 ? -22.903 5.857 20.787 1.00 82.50 237 VAL A O 1
ATOM 1829 N N . ASP A 1 238 ? -22.445 4.641 22.640 1.00 85.56 238 ASP A N 1
ATOM 1830 C CA . ASP A 1 238 ? -23.766 4.053 22.879 1.00 85.56 238 ASP A CA 1
ATOM 1831 C C . ASP A 1 238 ? -24.709 5.139 23.433 1.00 85.56 238 ASP A C 1
ATOM 1833 O O . ASP A 1 238 ? -24.771 5.381 24.642 1.00 85.56 238 ASP A O 1
ATOM 1837 N N . GLU A 1 239 ? -25.375 5.873 22.533 1.00 79.62 239 GLU A N 1
ATOM 1838 C CA . GLU A 1 239 ? -26.242 7.002 22.899 1.00 79.62 239 GLU A CA 1
ATOM 1839 C C . GLU A 1 239 ? -27.597 6.525 23.429 1.00 79.62 239 GLU A C 1
ATOM 1841 O O . GLU A 1 239 ? -28.212 7.208 24.258 1.00 79.62 239 GLU A O 1
ATOM 1846 N N . ASP A 1 240 ? -28.081 5.378 22.943 1.00 82.00 240 ASP A N 1
ATOM 1847 C CA . ASP A 1 240 ? -29.378 4.825 23.331 1.00 82.00 240 ASP A CA 1
ATOM 1848 C C . ASP A 1 240 ? -29.310 3.897 24.561 1.00 82.00 240 ASP A C 1
ATOM 1850 O O . ASP A 1 240 ? -30.337 3.649 25.208 1.00 82.00 240 ASP A O 1
ATOM 1854 N N . GLY A 1 241 ? -28.102 3.488 24.959 1.00 83.62 241 GLY A N 1
ATOM 1855 C CA . GLY A 1 241 ? -27.828 2.677 26.138 1.00 83.62 241 GLY A CA 1
ATOM 1856 C C . GLY A 1 241 ? -28.230 1.213 25.969 1.00 83.62 241 GLY A C 1
ATOM 1857 O O . GLY A 1 241 ? -28.445 0.526 26.981 1.00 83.62 241 GLY A O 1
ATOM 1858 N N . ASP A 1 242 ? -28.387 0.727 24.733 1.00 85.31 242 ASP A N 1
ATOM 1859 C CA . ASP A 1 242 ? -28.802 -0.647 24.450 1.00 85.31 242 ASP A CA 1
ATOM 1860 C C . ASP A 1 242 ? -27.663 -1.675 24.640 1.00 85.31 242 ASP A C 1
ATOM 1862 O O . ASP A 1 242 ? -27.925 -2.883 24.643 1.00 85.31 242 ASP A O 1
ATOM 1866 N N . ASN A 1 243 ? -26.444 -1.220 24.971 1.00 85.88 243 ASN A N 1
ATOM 1867 C CA . ASN A 1 243 ? -25.195 -1.993 25.069 1.00 85.88 243 ASN A CA 1
ATOM 1868 C C . ASN A 1 243 ? -24.709 -2.585 23.739 1.00 85.88 243 ASN A C 1
ATOM 1870 O O . ASN A 1 243 ? -23.873 -3.500 23.743 1.00 85.88 243 ASN A O 1
ATOM 1874 N N . TYR A 1 244 ? -25.182 -2.058 22.617 1.00 87.88 244 TYR A N 1
ATOM 1875 C CA . TYR A 1 244 ? -24.694 -2.340 21.280 1.00 87.88 244 TYR A CA 1
ATOM 1876 C C . TYR A 1 244 ? -24.387 -1.022 20.577 1.00 87.88 244 TYR A C 1
ATOM 1878 O O . TYR A 1 244 ? -24.977 0.004 20.860 1.00 87.88 244 TYR A O 1
ATOM 1886 N N . ILE A 1 245 ? -23.452 -1.050 19.631 1.00 86.69 245 ILE A N 1
ATOM 1887 C CA . ILE A 1 245 ? -23.255 0.089 18.735 1.00 86.69 245 ILE A CA 1
ATOM 1888 C C . ILE A 1 245 ? -23.880 -0.267 17.395 1.00 86.69 245 ILE A C 1
ATOM 1890 O O . ILE A 1 245 ? -23.437 -1.178 16.688 1.00 86.69 245 ILE A O 1
ATOM 1894 N N . SER A 1 246 ? -24.935 0.456 17.058 1.00 86.38 246 SER A N 1
ATOM 1895 C CA . SER A 1 246 ? -25.675 0.329 15.814 1.00 86.38 246 SER A CA 1
ATOM 1896 C C . SER A 1 246 ? -24.982 1.054 14.656 1.00 86.38 246 SER A C 1
ATOM 1898 O O . SER A 1 246 ? -24.146 1.946 14.821 1.00 86.38 246 SER A O 1
ATOM 1900 N N . LEU A 1 247 ? -25.385 0.720 13.427 1.00 84.69 247 LEU A N 1
ATOM 1901 C CA . LEU A 1 247 ? -24.905 1.391 12.212 1.00 84.69 247 LEU A CA 1
ATOM 1902 C C . LEU A 1 247 ? -25.107 2.919 12.263 1.00 84.69 247 LEU A C 1
ATOM 1904 O O . LEU A 1 247 ? -24.271 3.680 11.767 1.00 84.69 247 LEU A O 1
ATOM 1908 N N . SER A 1 248 ? -26.204 3.364 12.877 1.00 83.50 248 SER A N 1
ATOM 1909 C CA . SER A 1 248 ? -26.550 4.778 13.035 1.00 83.50 248 SER A CA 1
ATOM 1910 C C . SER A 1 248 ? -25.565 5.515 13.944 1.00 83.50 248 SER A C 1
ATOM 1912 O O . SER A 1 248 ? -25.120 6.606 13.589 1.00 83.50 248 SER A O 1
ATOM 1914 N N . GLU A 1 249 ? -25.157 4.905 15.056 1.00 85.31 249 GLU A N 1
ATOM 1915 C CA . GLU A 1 249 ? -24.207 5.496 16.010 1.00 85.31 249 GLU A CA 1
ATOM 1916 C C . GLU A 1 249 ? -22.793 5.547 15.432 1.00 85.31 249 GLU A C 1
ATOM 1918 O O . GLU A 1 249 ? -22.124 6.578 15.504 1.00 85.31 249 GLU A O 1
ATOM 1923 N N . VAL A 1 250 ? -22.362 4.501 14.713 1.00 83.56 250 VAL A N 1
ATOM 1924 C CA . VAL A 1 250 ? -21.099 4.548 13.951 1.00 83.56 250 VAL A CA 1
ATOM 1925 C C . VAL A 1 250 ? -21.120 5.691 12.933 1.00 83.56 250 VAL A C 1
ATOM 1927 O O . VAL A 1 250 ? -20.133 6.412 12.764 1.00 83.56 250 VAL A O 1
ATOM 1930 N N . LYS A 1 251 ? -22.247 5.887 12.239 1.00 82.88 251 LYS A N 1
ATOM 1931 C CA . LYS A 1 251 ? -22.410 6.978 11.269 1.00 82.88 251 LYS A CA 1
ATOM 1932 C C . LYS A 1 251 ? -22.342 8.354 11.940 1.00 82.88 251 LYS A C 1
ATOM 1934 O O . LYS A 1 251 ? -21.768 9.276 11.356 1.00 82.88 251 LYS A O 1
ATOM 1939 N N . GLN A 1 252 ? -22.874 8.487 13.153 1.00 80.50 252 GLN A N 1
ATOM 1940 C CA . GLN A 1 252 ? -22.811 9.710 13.952 1.00 80.50 252 GLN A CA 1
ATOM 1941 C C . GLN A 1 252 ? -21.385 10.022 14.414 1.00 80.50 252 GLN A C 1
ATOM 1943 O O . GLN A 1 252 ? -20.918 11.144 14.210 1.00 80.50 252 GLN A O 1
ATOM 1948 N N . LEU A 1 253 ? -20.638 9.022 14.888 1.00 78.31 253 LEU A N 1
ATOM 1949 C CA . LEU A 1 253 ? -19.220 9.193 15.211 1.0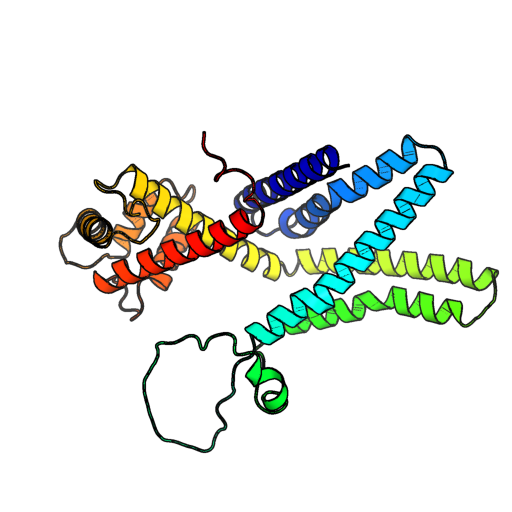0 78.31 253 LEU A CA 1
ATOM 1950 C C . LEU A 1 253 ? -18.391 9.626 14.003 1.00 78.31 253 LEU A C 1
ATOM 1952 O O . LEU A 1 253 ? -17.618 10.579 14.073 1.00 78.31 253 LEU A O 1
ATOM 1956 N N . LEU A 1 254 ? -18.557 8.955 12.860 1.00 75.75 254 LEU A N 1
ATOM 1957 C CA . LEU A 1 254 ? -17.833 9.311 11.636 1.00 75.75 254 LEU A CA 1
ATOM 1958 C C . LEU A 1 254 ? -18.154 10.739 11.170 1.00 75.75 254 LEU A C 1
ATOM 1960 O O . LEU A 1 254 ? -17.298 11.411 10.583 1.00 75.75 254 LEU A O 1
ATOM 1964 N N . HIS A 1 255 ? -19.371 11.213 11.448 1.00 75.25 255 HIS A N 1
ATOM 1965 C CA . HIS A 1 255 ? -19.780 12.588 11.194 1.00 75.25 255 HIS A CA 1
ATOM 1966 C C . HIS A 1 255 ? -19.089 13.582 12.141 1.00 75.25 255 HIS A C 1
ATOM 1968 O O . HIS A 1 255 ? -18.565 14.598 11.677 1.00 75.25 255 HIS A O 1
ATOM 1974 N N . GLU A 1 256 ? -19.032 13.288 13.441 1.00 70.56 256 GLU A N 1
ATOM 1975 C CA . GLU A 1 256 ? -18.372 14.134 14.446 1.00 70.56 256 GLU A CA 1
ATOM 1976 C C . GLU A 1 256 ? -16.865 14.282 14.196 1.00 70.56 256 GLU A C 1
ATOM 1978 O O . GLU A 1 256 ? -16.306 15.379 14.293 1.00 70.56 256 GLU A O 1
ATOM 1983 N N . ILE A 1 257 ? -16.218 13.207 13.744 1.00 66.50 257 ILE A N 1
ATOM 1984 C CA . ILE A 1 257 ? -14.783 13.179 13.427 1.00 66.50 257 ILE A CA 1
ATOM 1985 C C . ILE A 1 257 ? -14.453 14.060 12.201 1.00 66.50 257 ILE A C 1
ATOM 1987 O O . ILE A 1 257 ? -13.282 14.276 11.885 1.00 66.50 257 ILE A O 1
ATOM 1991 N N . LYS A 1 258 ? -15.466 14.605 11.500 1.00 64.38 258 LYS A N 1
ATOM 1992 C CA . LYS A 1 258 ? -15.334 15.282 10.194 1.00 64.38 258 LYS A CA 1
ATOM 1993 C C . LYS A 1 258 ? -14.522 14.449 9.202 1.00 64.38 258 LYS A C 1
ATOM 1995 O O . LYS A 1 258 ? -13.865 14.988 8.314 1.00 64.38 258 LYS A O 1
ATOM 2000 N N . PHE A 1 259 ? -14.567 13.127 9.356 1.00 54.53 259 PHE A N 1
ATOM 2001 C CA . PHE A 1 259 ? -13.780 12.205 8.552 1.00 54.53 259 PHE A CA 1
ATOM 2002 C C . PHE A 1 259 ? -14.210 12.243 7.076 1.00 54.53 259 PHE A C 1
ATOM 2004 O O . PHE A 1 259 ? -13.447 11.870 6.188 1.00 54.53 259 PHE A O 1
ATOM 2011 N N . ILE A 1 260 ? -15.432 12.713 6.797 1.00 51.12 260 ILE A N 1
ATOM 2012 C CA . ILE A 1 260 ? -16.097 12.481 5.521 1.00 51.12 260 ILE A CA 1
ATOM 2013 C C . ILE A 1 260 ? -16.685 13.770 4.942 1.00 51.12 260 ILE A C 1
ATOM 2015 O O . ILE A 1 260 ? -17.562 14.393 5.536 1.00 51.12 260 ILE A O 1
ATOM 2019 N N . SER A 1 261 ? -16.217 14.141 3.745 1.00 52.62 261 SER A N 1
ATOM 2020 C CA . SER A 1 261 ? -16.635 15.361 3.033 1.00 52.62 261 SER A CA 1
ATOM 2021 C C . SER A 1 261 ? -17.830 15.161 2.086 1.00 52.62 261 SER A C 1
ATOM 2023 O O . SER A 1 261 ? -18.414 16.147 1.645 1.00 52.62 261 SER A O 1
ATOM 2025 N N . THR A 1 262 ? -18.220 13.918 1.766 1.00 54.47 262 THR A N 1
ATOM 2026 C CA . THR A 1 262 ? -19.329 13.608 0.837 1.00 54.47 262 THR A CA 1
ATOM 2027 C C . THR A 1 262 ? -20.254 12.508 1.368 1.00 54.47 262 THR A C 1
ATOM 2029 O O . THR A 1 262 ? -19.836 11.671 2.159 1.00 54.47 262 THR A O 1
ATOM 2032 N N . GLU A 1 263 ? -21.528 12.491 0.959 1.00 55.16 263 GLU A N 1
ATOM 2033 C CA . GLU A 1 263 ? -22.500 11.477 1.414 1.00 55.16 263 GLU A CA 1
ATOM 2034 C C . GLU A 1 263 ? -22.137 10.046 0.977 1.00 55.16 263 GLU A C 1
ATOM 2036 O O . GLU A 1 263 ? -22.319 9.117 1.757 1.00 55.16 263 GLU A O 1
ATOM 2041 N N . ASP A 1 264 ? -21.533 9.872 -0.203 1.00 54.72 264 ASP A N 1
ATOM 2042 C CA . ASP A 1 264 ? -21.165 8.556 -0.758 1.00 54.72 264 ASP A CA 1
ATOM 2043 C C . ASP A 1 264 ? -19.989 7.890 -0.011 1.00 54.72 264 ASP A C 1
ATOM 2045 O O . ASP A 1 264 ? -19.872 6.664 0.043 1.00 54.72 264 ASP A O 1
ATOM 2049 N N . ASP A 1 265 ? -19.119 8.690 0.612 1.00 62.22 265 ASP A N 1
ATOM 2050 C CA . ASP A 1 265 ? -18.055 8.189 1.482 1.00 62.22 265 ASP A CA 1
ATOM 2051 C C . ASP A 1 265 ? -18.593 7.811 2.882 1.00 62.22 265 ASP A C 1
ATOM 2053 O O . ASP A 1 265 ? -17.966 6.990 3.553 1.00 62.22 265 ASP A O 1
ATOM 2057 N N . LYS A 1 266 ? -19.755 8.343 3.318 1.00 62.84 266 LYS A N 1
ATOM 2058 C CA . LYS A 1 266 ? -20.341 8.051 4.648 1.00 62.84 266 LYS A CA 1
ATOM 2059 C C . LYS A 1 266 ? -20.752 6.598 4.751 1.00 62.84 266 LYS A C 1
ATOM 2061 O O . LYS A 1 266 ? -20.320 5.902 5.664 1.00 62.84 266 LYS A O 1
ATOM 2066 N N . ASP A 1 267 ? -21.523 6.133 3.778 1.00 68.00 267 ASP A N 1
ATOM 2067 C CA . ASP A 1 267 ? -22.050 4.773 3.802 1.00 68.00 267 ASP A CA 1
ATOM 2068 C C . ASP A 1 267 ? -20.934 3.736 3.585 1.00 68.00 267 ASP A C 1
ATOM 2070 O O . ASP A 1 267 ? -20.949 2.672 4.201 1.00 68.00 267 ASP A O 1
ATOM 2074 N N . LYS A 1 268 ? -19.898 4.077 2.803 1.00 71.12 268 LYS A N 1
ATOM 2075 C CA . LYS A 1 268 ? -18.695 3.240 2.639 1.00 71.12 268 LYS A CA 1
ATOM 2076 C C . LYS A 1 268 ? -17.838 3.183 3.903 1.00 71.12 268 LYS A C 1
ATOM 2078 O O . LYS A 1 268 ? -17.378 2.106 4.265 1.00 71.12 268 LYS A O 1
ATOM 2083 N N . GLY A 1 269 ? -17.625 4.318 4.572 1.00 72.00 269 GLY A N 1
ATOM 2084 C CA . GLY A 1 269 ? -16.874 4.382 5.825 1.00 72.00 269 GLY A CA 1
ATOM 2085 C C . GLY A 1 269 ? -17.561 3.594 6.936 1.00 72.00 269 GLY A C 1
ATOM 2086 O O . GLY A 1 269 ? -16.921 2.771 7.584 1.00 72.00 269 GLY A O 1
ATOM 2087 N N . THR A 1 270 ? -18.874 3.775 7.101 1.00 78.69 270 THR A N 1
ATOM 2088 C CA . THR A 1 270 ? -19.666 3.021 8.079 1.00 78.69 270 THR A CA 1
ATOM 2089 C C . THR A 1 270 ? -19.650 1.522 7.781 1.00 78.69 270 THR A C 1
ATOM 2091 O O . THR A 1 270 ? -19.439 0.729 8.695 1.00 78.69 270 THR A O 1
ATOM 2094 N N . ALA A 1 271 ? -19.811 1.122 6.514 1.00 81.12 271 ALA A N 1
ATOM 2095 C CA . ALA A 1 271 ? -19.748 -0.285 6.127 1.00 81.12 271 ALA A CA 1
ATOM 2096 C C . ALA A 1 271 ? -18.371 -0.911 6.402 1.00 81.12 271 ALA A C 1
ATOM 2098 O O . ALA A 1 271 ? -18.302 -2.059 6.832 1.00 81.12 271 ALA A O 1
ATOM 2099 N N . GLU A 1 272 ? -17.280 -0.169 6.187 1.00 78.81 272 GLU A N 1
ATOM 2100 C CA . GLU A 1 272 ? -15.927 -0.661 6.462 1.00 78.81 272 GLU A CA 1
ATOM 2101 C C . GLU A 1 272 ? -15.662 -0.801 7.966 1.00 78.81 272 GLU A C 1
ATOM 2103 O O . GLU A 1 272 ? -15.087 -1.803 8.381 1.00 78.81 272 GLU A O 1
ATOM 2108 N N . VAL A 1 273 ? -16.118 0.149 8.793 1.00 81.62 273 VAL A N 1
ATOM 2109 C CA . VAL A 1 273 ? -16.035 0.017 10.259 1.00 81.62 273 VAL A CA 1
ATOM 2110 C C . VAL A 1 273 ? -16.838 -1.191 10.727 1.00 81.62 273 VAL A C 1
ATOM 2112 O O . VAL A 1 273 ? -16.302 -2.022 11.457 1.00 81.62 273 VAL A O 1
ATOM 2115 N N . MET A 1 274 ? -18.082 -1.325 10.256 1.00 83.38 274 MET A N 1
ATOM 2116 C CA . MET A 1 274 ? -18.953 -2.435 10.635 1.00 83.38 274 MET A CA 1
ATOM 2117 C C . MET A 1 274 ? -18.307 -3.769 10.267 1.00 83.38 274 MET A C 1
ATOM 2119 O O . MET A 1 274 ? -18.074 -4.591 11.134 1.00 83.38 274 MET A O 1
ATOM 2123 N N . LYS A 1 275 ? -17.856 -3.936 9.022 1.00 83.69 275 LYS A N 1
ATOM 2124 C CA . LYS A 1 275 ? -17.196 -5.164 8.552 1.00 83.69 275 LYS A CA 1
ATOM 2125 C C . LYS A 1 275 ? -15.982 -5.594 9.388 1.00 83.69 275 LYS A C 1
ATOM 2127 O O . LYS A 1 275 ? -15.614 -6.767 9.367 1.00 83.69 275 LYS A O 1
ATOM 2132 N N . GLN A 1 276 ? -15.302 -4.659 10.044 1.00 79.88 276 GLN A N 1
ATOM 2133 C CA . GLN A 1 276 ? -14.113 -4.965 10.837 1.00 79.88 276 GLN A CA 1
ATOM 2134 C C . GLN A 1 276 ? -14.392 -5.230 12.310 1.00 79.88 276 GLN A C 1
ATOM 2136 O O . GLN A 1 276 ? -13.578 -5.891 12.957 1.00 79.88 276 GLN A O 1
ATOM 2141 N N . PHE A 1 277 ? -15.492 -4.688 12.823 1.00 82.38 277 PHE A N 1
ATOM 2142 C CA . PHE A 1 277 ? -15.867 -4.765 14.228 1.00 82.38 277 PHE A CA 1
ATOM 2143 C C . PHE A 1 277 ? -16.923 -5.840 14.463 1.00 82.38 277 PHE A C 1
ATOM 2145 O O . PHE A 1 277 ? -16.763 -6.620 15.391 1.00 82.38 277 PHE A O 1
ATOM 2152 N N . ASP A 1 278 ? -17.934 -5.903 13.602 1.00 85.44 278 ASP A N 1
ATOM 2153 C CA . ASP A 1 278 ? -19.009 -6.894 13.601 1.00 85.44 278 ASP A CA 1
ATOM 2154 C C . ASP A 1 278 ? -18.482 -8.229 13.036 1.00 85.44 278 ASP A C 1
ATOM 2156 O O . ASP A 1 278 ? -18.337 -8.414 11.817 1.00 85.44 278 ASP A O 1
ATOM 2160 N N . LEU A 1 279 ? -18.098 -9.131 13.946 1.00 80.44 279 LEU A N 1
ATOM 2161 C CA . LEU A 1 279 ? -17.483 -10.420 13.624 1.00 80.44 279 LEU A CA 1
ATOM 2162 C C . LEU A 1 279 ? -18.526 -11.505 13.360 1.00 80.44 279 LEU A C 1
ATOM 2164 O O . LEU A 1 279 ? -18.227 -12.462 12.638 1.00 80.44 279 LEU A O 1
ATOM 2168 N N . ASP A 1 280 ? -19.709 -11.389 13.960 1.00 82.38 280 ASP A N 1
ATOM 2169 C CA . ASP A 1 280 ? -20.807 -12.342 13.804 1.00 82.38 280 ASP A CA 1
ATOM 2170 C C . ASP A 1 280 ? -21.827 -11.942 12.719 1.00 82.38 280 ASP A C 1
ATOM 2172 O O . ASP A 1 280 ? -22.655 -12.767 12.318 1.00 82.38 280 ASP A O 1
ATOM 2176 N N . HIS A 1 281 ? -21.658 -10.752 12.138 1.00 81.62 281 HIS A N 1
ATOM 2177 C CA . HIS A 1 281 ? -22.454 -10.173 11.058 1.00 81.62 281 HIS A CA 1
ATOM 2178 C C . HIS A 1 281 ? -23.921 -9.953 11.433 1.00 81.62 281 HIS A C 1
ATOM 2180 O O . HIS A 1 281 ? -24.808 -10.067 10.576 1.00 81.62 281 HIS A O 1
ATOM 2186 N N . ASP A 1 282 ? -24.186 -9.648 12.703 1.00 83.12 282 ASP A N 1
ATOM 2187 C CA . ASP A 1 282 ? -25.528 -9.364 13.203 1.00 83.12 282 ASP A CA 1
ATOM 2188 C C . ASP A 1 282 ? -25.971 -7.901 12.967 1.00 83.12 282 ASP A C 1
ATOM 2190 O O . ASP A 1 282 ? -27.147 -7.560 13.151 1.00 83.12 282 ASP A O 1
ATOM 2194 N N . GLY A 1 283 ? -25.066 -7.050 12.463 1.00 81.25 283 GLY A N 1
ATOM 2195 C CA . GLY A 1 283 ? -25.305 -5.638 12.170 1.00 81.25 283 GLY A CA 1
ATOM 2196 C C . GLY A 1 283 ? -25.229 -4.724 13.395 1.00 81.25 283 GLY A C 1
ATOM 2197 O O . GLY A 1 283 ? -25.618 -3.551 13.303 1.00 81.25 283 GLY A O 1
ATOM 2198 N N . LYS A 1 284 ? -24.751 -5.247 14.524 1.00 86.69 284 LYS A N 1
ATOM 2199 C CA . LYS A 1 284 ? -24.510 -4.555 15.785 1.00 86.69 284 LYS A CA 1
ATOM 2200 C C . LYS A 1 284 ? -23.080 -4.847 16.246 1.00 86.69 284 LYS A C 1
ATOM 2202 O O . LYS A 1 284 ? -22.479 -5.845 15.890 1.00 86.69 284 LYS A O 1
ATOM 2207 N N . ILE A 1 285 ? -22.499 -3.942 17.029 1.00 87.69 285 ILE A N 1
ATOM 2208 C CA . ILE A 1 285 ? -21.164 -4.153 17.599 1.00 87.69 285 ILE A CA 1
ATOM 2209 C C . ILE A 1 285 ? -21.309 -4.313 19.105 1.00 87.69 285 ILE A C 1
ATOM 2211 O O . ILE A 1 285 ? -21.704 -3.379 19.807 1.00 87.69 285 ILE A O 1
ATOM 2215 N N . THR A 1 286 ? -20.956 -5.488 19.611 1.00 89.12 286 THR A N 1
ATOM 2216 C CA . THR A 1 286 ? -20.931 -5.757 21.050 1.00 89.12 286 THR A CA 1
ATOM 2217 C C . THR A 1 286 ? -19.722 -5.110 21.733 1.00 89.12 286 THR A C 1
ATOM 2219 O O . THR A 1 286 ? -18.712 -4.766 21.115 1.00 89.12 286 THR A O 1
ATOM 2222 N N . LYS A 1 287 ? -19.775 -4.978 23.063 1.00 86.50 287 LYS A N 1
ATOM 2223 C CA . LYS A 1 287 ? -18.668 -4.409 23.855 1.00 86.50 287 LYS A CA 1
ATOM 2224 C C . LYS A 1 287 ? -17.347 -5.162 23.668 1.00 86.50 287 LYS A C 1
ATOM 2226 O O . LYS A 1 287 ? -16.285 -4.539 23.633 1.00 86.50 287 LYS A O 1
ATOM 2231 N N . ASP A 1 288 ? -17.396 -6.487 23.562 1.00 86.25 288 ASP A N 1
ATOM 2232 C CA . ASP A 1 288 ? -16.197 -7.310 23.390 1.00 86.25 288 ASP A CA 1
ATOM 2233 C C . ASP A 1 288 ? -15.620 -7.185 21.972 1.00 86.25 288 ASP A C 1
ATOM 2235 O O . ASP A 1 288 ? -14.404 -7.040 21.817 1.00 86.25 288 ASP A O 1
ATOM 2239 N N . GLU A 1 289 ? -16.477 -7.136 20.951 1.00 88.00 289 GLU A N 1
ATOM 2240 C CA . GLU A 1 289 ? -16.087 -6.849 19.566 1.00 88.00 289 GLU A CA 1
ATOM 2241 C C . GLU A 1 289 ? -15.464 -5.468 19.416 1.00 88.00 289 GLU A C 1
ATOM 2243 O O . GLU A 1 289 ? -14.408 -5.325 18.801 1.00 88.00 289 GLU A O 1
ATOM 2248 N N . PHE A 1 290 ? -16.046 -4.462 20.065 1.00 86.25 290 PHE A N 1
ATOM 2249 C CA . PHE A 1 290 ? -15.507 -3.110 20.074 1.00 86.25 290 PHE A CA 1
ATOM 2250 C C . PHE A 1 290 ? -14.109 -3.048 20.695 1.00 86.25 290 PHE A C 1
ATOM 2252 O O . PHE A 1 290 ? -13.191 -2.450 20.128 1.00 86.25 290 PHE A O 1
ATOM 2259 N N . ILE A 1 291 ? -13.909 -3.702 21.844 1.00 84.75 291 ILE A N 1
ATOM 2260 C CA . ILE A 1 291 ? -12.599 -3.765 22.505 1.00 84.75 291 ILE A CA 1
ATOM 2261 C C . ILE A 1 291 ? -11.578 -4.485 21.623 1.00 84.75 291 ILE A C 1
ATOM 2263 O O . ILE A 1 291 ? -10.436 -4.025 21.503 1.00 84.75 291 ILE A O 1
ATOM 2267 N N . ASN A 1 292 ? -11.970 -5.604 21.016 1.00 86.25 292 ASN A N 1
ATOM 2268 C CA . ASN A 1 292 ? -11.100 -6.382 20.146 1.00 86.25 292 ASN A CA 1
ATOM 2269 C C . ASN A 1 292 ? -10.732 -5.600 18.872 1.00 86.25 292 ASN A C 1
ATOM 2271 O O . ASN A 1 292 ? -9.555 -5.531 18.519 1.00 86.25 292 ASN A O 1
ATOM 2275 N N . GLY A 1 293 ? -11.706 -4.935 18.244 1.00 85.00 293 GLY A N 1
ATOM 2276 C CA . GLY A 1 293 ? -11.519 -4.084 17.068 1.00 85.00 293 GLY A CA 1
ATOM 2277 C C . GLY A 1 293 ? -10.557 -2.926 17.333 1.00 85.00 293 GLY A C 1
ATOM 2278 O O . GLY A 1 293 ? -9.558 -2.779 16.629 1.00 85.00 293 GLY A O 1
ATOM 2279 N N . PHE A 1 294 ? -10.765 -2.167 18.417 1.00 83.12 294 PHE A N 1
ATOM 2280 C CA . PHE A 1 294 ? -9.842 -1.092 18.809 1.00 83.12 294 PHE A CA 1
ATOM 2281 C C . PHE A 1 294 ? -8.447 -1.611 19.163 1.00 83.12 294 PHE A C 1
ATOM 2283 O O . PHE A 1 294 ? -7.451 -0.979 18.815 1.00 83.12 294 PHE A O 1
ATOM 2290 N N . THR A 1 295 ? -8.351 -2.759 19.837 1.00 83.31 295 THR A N 1
ATOM 2291 C CA . THR A 1 295 ? -7.057 -3.378 20.161 1.00 83.31 295 THR A CA 1
ATOM 2292 C C . THR A 1 295 ? -6.297 -3.744 18.889 1.00 83.31 295 THR A C 1
ATOM 2294 O O . THR A 1 295 ? -5.126 -3.388 18.752 1.00 83.31 295 THR A O 1
ATOM 2297 N N . LYS A 1 296 ? -6.981 -4.363 17.922 1.00 84.88 296 LYS A N 1
ATOM 2298 C CA . LYS A 1 296 ? -6.423 -4.710 16.614 1.00 84.88 296 LYS A CA 1
ATOM 2299 C C . LYS A 1 296 ? -5.954 -3.472 15.850 1.00 84.8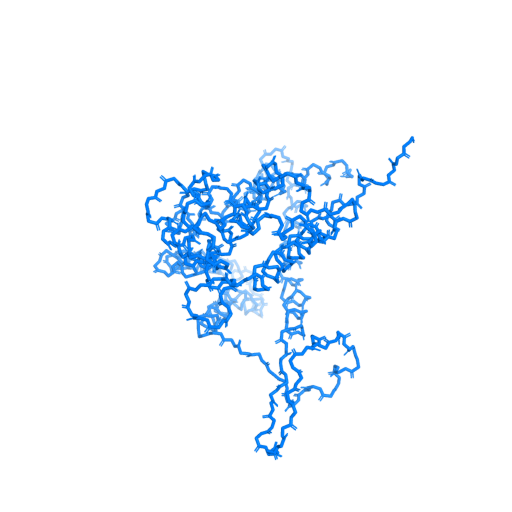8 296 LYS A C 1
ATOM 2301 O O . LYS A 1 296 ? -4.817 -3.446 15.395 1.00 84.88 296 LYS A O 1
ATOM 2306 N N . TRP A 1 297 ? -6.773 -2.428 15.768 1.00 83.44 297 TRP A N 1
ATOM 2307 C CA . TRP A 1 297 ? -6.404 -1.166 15.120 1.00 83.44 297 TRP A CA 1
ATOM 2308 C C . TRP A 1 297 ? -5.195 -0.485 15.768 1.00 83.44 297 TRP A C 1
ATOM 2310 O O . TRP A 1 297 ? -4.316 0.029 15.076 1.00 83.44 297 TRP A O 1
ATOM 2320 N N . ILE A 1 298 ? -5.110 -0.501 17.101 1.00 79.38 298 ILE A N 1
ATOM 2321 C CA . ILE A 1 298 ? -3.954 0.029 17.835 1.00 79.38 298 ILE A CA 1
ATOM 2322 C C . ILE A 1 298 ? -2.689 -0.770 17.504 1.00 79.38 298 ILE A C 1
ATOM 2324 O O . ILE A 1 298 ? -1.634 -0.172 17.275 1.00 79.38 298 ILE A O 1
ATOM 2328 N N . ASP A 1 299 ? -2.782 -2.098 17.451 1.00 79.12 299 ASP A N 1
ATOM 2329 C CA . ASP A 1 299 ? -1.658 -2.962 17.094 1.00 79.12 299 ASP A CA 1
ATOM 2330 C C . ASP A 1 299 ? -1.249 -2.807 15.621 1.00 79.12 299 ASP A C 1
ATOM 2332 O O . ASP A 1 299 ? -0.053 -2.783 15.324 1.00 79.12 299 ASP A O 1
ATOM 2336 N N . GLU A 1 300 ? -2.203 -2.614 14.708 1.00 74.06 300 GLU A N 1
ATOM 2337 C CA . GLU A 1 300 ? -1.953 -2.313 13.293 1.00 74.06 300 GLU A CA 1
ATOM 2338 C C . GLU A 1 300 ? -1.217 -0.982 13.125 1.00 74.06 300 GLU A C 1
ATOM 2340 O O . GLU A 1 300 ? -0.157 -0.943 12.496 1.00 74.06 300 GLU A O 1
ATOM 2345 N N . ILE A 1 301 ? -1.691 0.099 13.759 1.00 69.00 301 ILE A N 1
ATOM 2346 C CA . ILE A 1 301 ? -0.978 1.384 13.743 1.00 69.00 301 ILE A CA 1
ATOM 2347 C C . ILE A 1 301 ? 0.396 1.244 14.387 1.00 69.00 301 ILE A C 1
ATOM 2349 O O . ILE A 1 301 ? 1.358 1.831 13.901 1.00 69.00 301 ILE A O 1
ATOM 2353 N N . LYS A 1 302 ? 0.536 0.466 15.461 1.00 69.94 302 LYS A N 1
ATOM 2354 C CA . LYS A 1 302 ? 1.834 0.244 16.100 1.00 69.94 302 LYS A CA 1
ATOM 2355 C C . LYS A 1 302 ? 2.779 -0.551 15.208 1.00 69.94 302 LYS A C 1
ATOM 2357 O O . LYS A 1 302 ? 3.970 -0.256 15.207 1.00 69.94 302 LYS A O 1
ATOM 2362 N N . ALA A 1 303 ? 2.285 -1.517 14.439 1.00 66.06 303 ALA A N 1
ATOM 2363 C CA . ALA A 1 303 ? 3.074 -2.254 13.458 1.00 66.06 303 ALA A CA 1
ATOM 2364 C C . ALA A 1 303 ? 3.527 -1.338 12.313 1.00 66.06 303 ALA A C 1
ATOM 2366 O O . ALA A 1 303 ? 4.717 -1.308 12.000 1.00 66.06 303 ALA A O 1
ATOM 2367 N N . VAL A 1 304 ? 2.618 -0.520 11.771 1.00 60.97 304 VAL A N 1
ATOM 2368 C CA . VAL A 1 304 ? 2.918 0.484 10.735 1.00 60.97 304 VAL A CA 1
ATOM 2369 C C . VAL A 1 304 ? 3.899 1.529 11.263 1.00 60.97 304 VAL A C 1
ATOM 2371 O O . VAL A 1 304 ? 4.903 1.834 10.619 1.00 60.97 304 VAL A O 1
ATOM 2374 N N . HIS A 1 305 ? 3.666 2.039 12.473 1.00 54.72 305 HIS A N 1
ATOM 2375 C CA . HIS A 1 305 ? 4.544 3.006 13.106 1.00 54.72 305 HIS A CA 1
ATOM 2376 C C . HIS A 1 305 ? 5.898 2.378 13.378 1.00 54.72 305 HIS A C 1
ATOM 2378 O O . HIS A 1 305 ? 6.865 3.004 12.994 1.00 54.72 305 HIS A O 1
ATOM 2384 N N . LYS A 1 306 ? 5.999 1.154 13.919 1.00 51.25 306 LYS A N 1
ATOM 2385 C CA . LYS A 1 306 ? 7.262 0.420 14.140 1.00 51.25 306 LYS A CA 1
ATOM 2386 C C . LYS A 1 306 ? 8.011 0.150 12.837 1.00 51.25 306 LYS A C 1
ATOM 2388 O O . LYS A 1 306 ? 9.234 0.159 12.847 1.00 51.25 306 LYS A O 1
ATOM 2393 N N . GLN A 1 307 ? 7.318 -0.049 11.720 1.00 46.78 307 GLN A N 1
ATOM 2394 C CA . GLN A 1 307 ? 7.933 -0.202 10.401 1.00 46.78 307 GLN A CA 1
ATOM 2395 C C . GLN A 1 307 ? 8.479 1.136 9.874 1.00 46.78 307 GLN A C 1
ATOM 2397 O O . GLN A 1 307 ? 9.594 1.181 9.357 1.00 46.78 307 GLN A O 1
ATOM 2402 N N . ASN A 1 308 ? 7.760 2.239 10.105 1.00 40.88 308 ASN A N 1
ATOM 2403 C CA . ASN A 1 308 ? 8.217 3.597 9.794 1.00 40.88 308 ASN A CA 1
ATOM 2404 C C . ASN A 1 308 ? 9.281 4.111 10.776 1.00 40.88 308 ASN A C 1
ATOM 2406 O O . ASN A 1 308 ? 10.204 4.801 10.364 1.00 40.88 308 ASN A O 1
ATOM 2410 N N . THR A 1 309 ? 9.226 3.721 12.051 1.00 35.59 309 THR A N 1
ATOM 2411 C CA . THR A 1 309 ? 10.257 4.011 13.049 1.00 35.59 309 THR A CA 1
ATOM 2412 C C . THR A 1 309 ? 11.465 3.103 12.842 1.00 35.59 309 THR A C 1
ATOM 2414 O O . THR A 1 309 ? 12.567 3.581 12.976 1.00 35.59 309 THR A O 1
ATOM 2417 N N . HIS A 1 310 ? 11.371 1.864 12.361 1.00 34.00 310 HIS A N 1
ATOM 2418 C CA . HIS A 1 310 ? 12.578 1.130 11.932 1.00 34.00 310 HIS A CA 1
ATOM 2419 C C . HIS A 1 310 ? 13.195 1.706 10.636 1.00 34.00 310 HIS A C 1
ATOM 2421 O O . HIS A 1 310 ? 14.350 1.429 10.321 1.00 34.00 310 HIS A O 1
ATOM 2427 N N . ARG A 1 311 ? 12.445 2.544 9.905 1.00 41.00 311 ARG A N 1
ATOM 2428 C CA . ARG A 1 311 ? 12.936 3.408 8.816 1.00 41.00 311 ARG A CA 1
ATOM 2429 C C . ARG A 1 311 ? 13.364 4.812 9.279 1.00 41.00 311 ARG A C 1
ATOM 2431 O O . ARG A 1 311 ? 13.903 5.549 8.468 1.00 41.00 311 ARG A O 1
ATOM 2438 N N . SER A 1 312 ? 13.134 5.190 10.540 1.00 33.56 312 SER A N 1
ATOM 2439 C CA . SER A 1 312 ? 13.315 6.568 11.039 1.00 33.56 312 SER A CA 1
ATOM 2440 C C . SER A 1 312 ? 13.880 6.678 12.473 1.00 33.56 312 SER A C 1
ATOM 2442 O O . SER A 1 312 ? 13.996 7.784 13.001 1.00 33.56 312 SER A O 1
ATOM 2444 N N . LEU A 1 313 ? 14.240 5.575 13.132 1.00 29.14 313 LEU A N 1
ATOM 2445 C CA . LEU A 1 313 ? 14.795 5.535 14.490 1.00 29.14 313 LEU A CA 1
ATOM 2446 C C . LEU A 1 313 ? 16.312 5.513 14.430 1.00 29.14 313 LEU A C 1
ATOM 2448 O O . LEU A 1 313 ? 16.945 4.498 14.699 1.00 29.14 313 LEU A O 1
ATOM 2452 N N . GLU A 1 314 ? 16.865 6.692 14.188 1.00 33.91 314 GLU A N 1
ATOM 2453 C CA . GLU A 1 314 ? 17.987 7.149 15.011 1.00 33.91 314 GLU A CA 1
ATOM 2454 C C . GLU A 1 314 ? 17.634 8.369 15.881 1.00 33.91 314 GLU A C 1
ATOM 2456 O O . GLU A 1 314 ? 18.418 8.723 16.745 1.00 33.91 314 GLU A O 1
ATOM 2461 N N . ASN A 1 315 ? 16.441 8.977 15.786 1.00 40.94 315 ASN A N 1
ATOM 2462 C CA . ASN A 1 315 ? 16.249 10.326 16.353 1.00 40.94 315 ASN A CA 1
ATOM 2463 C C . ASN A 1 315 ? 15.282 10.499 17.538 1.00 40.94 315 ASN A C 1
ATOM 2465 O O . ASN A 1 315 ? 14.788 11.608 17.719 1.00 40.94 315 ASN A O 1
ATOM 2469 N N . ILE A 1 316 ? 14.988 9.484 18.368 1.00 37.78 316 ILE A N 1
ATOM 2470 C CA . ILE A 1 316 ? 14.177 9.719 19.599 1.00 37.78 316 ILE A CA 1
ATOM 2471 C C . ILE A 1 316 ? 14.714 9.017 20.875 1.00 37.78 316 ILE A C 1
ATOM 2473 O O . ILE A 1 316 ? 14.099 9.110 21.932 1.00 37.78 316 ILE A O 1
ATOM 2477 N N . TYR A 1 317 ? 15.898 8.390 20.860 1.00 31.39 317 TYR A N 1
ATOM 2478 C CA . TYR A 1 317 ? 16.519 7.868 22.097 1.00 31.39 317 TYR A CA 1
ATOM 2479 C C . TYR A 1 317 ? 17.997 8.238 22.280 1.00 31.39 317 TYR A C 1
ATOM 2481 O O . TYR A 1 317 ? 18.771 7.454 22.816 1.00 31.39 317 TYR A O 1
ATOM 2489 N N . GLU A 1 318 ? 18.354 9.479 21.960 1.00 26.78 318 GLU A N 1
ATOM 2490 C CA . GLU A 1 318 ? 19.356 10.201 22.750 1.00 26.78 318 GLU A CA 1
ATOM 2491 C C . GLU A 1 318 ? 18.646 11.372 23.434 1.00 26.78 318 GLU A C 1
ATOM 2493 O O . GLU A 1 318 ? 18.396 12.431 22.864 1.00 26.78 318 GLU A O 1
ATOM 2498 N N . VAL A 1 319 ? 18.193 11.096 24.657 1.00 33.59 319 VAL A N 1
ATOM 2499 C CA . VAL A 1 319 ? 17.794 12.109 25.632 1.00 33.59 319 VAL A CA 1
ATOM 2500 C C . VAL A 1 319 ? 19.081 12.707 26.198 1.00 33.59 319 VAL A C 1
ATOM 2502 O O . VAL A 1 319 ? 20.028 11.958 26.447 1.00 33.59 319 VAL A O 1
ATOM 2505 N N . THR A 1 320 ? 18.992 13.974 26.603 1.00 30.94 320 THR A N 1
ATOM 2506 C CA . THR A 1 320 ? 19.843 14.675 27.591 1.00 30.94 320 THR A CA 1
ATOM 2507 C C . THR A 1 320 ? 21.091 15.373 27.073 1.00 30.94 320 THR A C 1
ATOM 2509 O O . THR A 1 320 ? 21.957 14.715 26.468 1.00 30.94 320 THR A O 1
#

pLDDT: mean 73.14, std 15.0, range [26.78, 91.56]

InterPro domains:
  IPR002048 EF-hand domain [PF13499] (229-294)
  IPR002048 EF-hand domain [PS50222] (230-260)
  IPR002048 EF-hand domain [PS50222] (265-300)
  IPR002048 EF-hand domain [SM00054] (229-257)
  IPR002048 EF-hand domain [SM00054] (269-297)
  IPR002048 EF-hand domain [cd00051] (230-295)
  IPR004713 Calcium/proton exchanger [PTHR31503] (1-278)
  IPR011992 EF-hand domain pair [SSF47473] (226-298)
  IPR018247 EF-Hand 1, calcium-binding site [PS00018] (238-250)
  IPR018247 EF-Hand 1, calcium-binding site [PS00018] (278-290)

Foldseek 3Di:
DVVVVVVVLVVLVCLVVVLLVVCLVVDQALCLLPVNVCSNCVVLVVVLVCCVVPHDPVSSVVSVVVSVVVVVVVVCCCVPVVVVVCFLLQKDFDPDPPDDDDDDDPDDPPPSPPVCVVVCPPGIGHDDDPVVVVVVVLVVVLCVLVVLQVVQVVVVDPVSNVVSNVVSVVVNVVSVVVSSVVCNVCVVVSNVVNVVSLVLLLLVLLLVVLCVPQPDHCADPVLAGDLVSLLSVQVVLCPVPPQKRALVSLLVSCVVSVSDDDPVVSVVSSVVLCVQQVPVPPRIHHSVSSSVSNRVSSVVVVVVVVVVCVVVPPPDPPDD

Organism: NCBI:txid2094558

Radius of gyration: 25.65 Å; chains: 1; bounding box: 62×58×69 Å